Protein AF-A0A832K3J8-F1 (afdb_monomer_lite)

Sequence (280 aa):
EFLGLSKHPDIVFEGGRYIVSSHRLVVTRVIDIRPYSAVHNKESLSVLQDYVEKIKSISDAKELILRIREILNSIKLGKEGDVRQRELYEDLVAFIENDIAQKISALLVEGEISVREVLEDRLLLKILTSPSKRYILNMSVFADIPDAVLVDQYFQVIPAQGLNKPPDVLASLADLTCDSMGEVSHYISPGNLLSINKILLTSLDLRLLAVPGVKLKLRGVPLPLPLRGEVYYIAILDTGAYQDTLAMRHNLIYGAPEVIIDTIGNNISIKIIRNGESRT

Structure (mmCIF, N/CA/C/O backbone):
data_AF-A0A832K3J8-F1
#
_entry.id   AF-A0A832K3J8-F1
#
loop_
_atom_site.group_PDB
_atom_site.id
_atom_site.type_symbol
_atom_site.label_atom_id
_atom_site.label_alt_id
_atom_site.label_comp_id
_atom_site.label_asym_id
_atom_site.label_entity_id
_atom_site.label_seq_id
_atom_site.pdbx_PDB_ins_code
_atom_site.Cartn_x
_atom_site.Cartn_y
_atom_site.Cartn_z
_atom_site.occupancy
_atom_site.B_iso_or_equiv
_atom_site.auth_seq_id
_atom_site.auth_comp_id
_atom_site.auth_asym_id
_atom_site.auth_atom_id
_atom_site.pdbx_PDB_model_num
ATOM 1 N N . GLU A 1 1 ? 37.624 38.650 -25.500 1.00 60.34 1 GLU A N 1
ATOM 2 C CA . GLU A 1 1 ? 37.106 37.351 -25.987 1.00 60.34 1 GLU A CA 1
ATOM 3 C C . GLU A 1 1 ? 35.580 37.207 -25.980 1.00 60.34 1 GLU A C 1
ATOM 5 O O . GLU A 1 1 ? 35.085 36.352 -26.692 1.00 60.34 1 GLU A O 1
ATOM 10 N N . PHE A 1 2 ? 34.800 38.057 -25.298 1.00 66.75 2 PHE A N 1
ATOM 11 C CA . PHE A 1 2 ? 33.335 37.881 -25.204 1.00 66.75 2 PHE A CA 1
ATOM 12 C C . PHE A 1 2 ? 32.492 38.724 -26.188 1.00 66.75 2 PHE A C 1
ATOM 14 O O . PHE A 1 2 ? 31.272 38.743 -26.090 1.00 66.75 2 PHE A O 1
ATOM 21 N N . LEU A 1 3 ? 33.114 39.420 -27.149 1.00 65.56 3 LEU A N 1
ATOM 22 C CA . LEU A 1 3 ? 32.431 40.344 -28.079 1.00 65.56 3 LEU A CA 1
ATOM 23 C C . LEU A 1 3 ? 31.720 39.656 -29.267 1.00 65.56 3 LEU A C 1
ATOM 25 O O . LEU A 1 3 ? 31.132 40.347 -30.091 1.00 65.56 3 LEU A O 1
ATOM 29 N N . GLY A 1 4 ? 31.766 38.321 -29.360 1.00 74.00 4 GLY A N 1
ATOM 30 C CA . GLY A 1 4 ? 31.162 37.542 -30.454 1.00 74.00 4 GLY A CA 1
ATOM 31 C C . GLY A 1 4 ? 30.173 36.460 -30.012 1.00 74.00 4 GLY A C 1
ATOM 32 O O . GLY A 1 4 ? 29.758 35.656 -30.840 1.00 74.00 4 GLY A O 1
ATOM 33 N N . LEU A 1 5 ? 29.815 36.404 -28.726 1.00 76.50 5 LEU A N 1
ATOM 34 C CA . LEU A 1 5 ? 28.845 35.427 -28.231 1.00 76.50 5 LEU A CA 1
ATOM 35 C C . LEU A 1 5 ? 27.414 35.926 -28.446 1.00 76.50 5 LEU A C 1
ATOM 37 O O . LEU A 1 5 ? 27.135 37.124 -28.345 1.00 76.50 5 LEU A O 1
ATOM 41 N N . SER A 1 6 ? 26.501 34.998 -28.737 1.00 80.00 6 SER A N 1
ATOM 42 C CA . SER A 1 6 ? 25.073 35.288 -28.833 1.00 80.00 6 SER A CA 1
ATOM 43 C C . SER A 1 6 ? 24.560 35.902 -27.525 1.00 80.00 6 SER A C 1
ATOM 45 O O . SER A 1 6 ? 24.966 35.525 -26.428 1.00 80.00 6 SER A O 1
ATOM 47 N N . LYS A 1 7 ? 23.627 36.858 -27.636 1.00 85.25 7 LYS A N 1
ATOM 48 C CA . LYS A 1 7 ? 23.026 37.562 -26.484 1.00 85.25 7 LYS A CA 1
ATOM 49 C C . LYS A 1 7 ? 22.356 36.611 -25.478 1.00 85.25 7 LYS A C 1
ATOM 51 O O . LYS A 1 7 ? 22.208 36.959 -24.309 1.00 85.25 7 LYS A O 1
ATOM 56 N N . HIS A 1 8 ? 21.952 35.431 -25.940 1.00 87.25 8 HIS A N 1
ATOM 57 C CA . HIS A 1 8 ? 21.388 34.362 -25.128 1.00 87.25 8 HIS A CA 1
ATOM 58 C C . HIS A 1 8 ? 22.193 33.077 -25.349 1.00 87.25 8 HIS A C 1
ATOM 60 O O . HIS A 1 8 ? 22.522 32.788 -26.504 1.00 87.25 8 HIS A O 1
ATOM 66 N N . PRO A 1 9 ? 22.518 32.328 -24.281 1.00 90.75 9 PRO A N 1
ATOM 67 C CA . PRO A 1 9 ? 23.215 31.056 -24.406 1.00 90.75 9 PRO A CA 1
ATOM 68 C C . PRO A 1 9 ? 22.286 29.981 -24.974 1.00 90.75 9 PRO A C 1
ATOM 70 O O . PRO A 1 9 ? 21.075 30.008 -24.733 1.00 90.75 9 PRO A O 1
ATOM 73 N N . ASP A 1 10 ? 22.871 29.004 -25.660 1.00 91.81 10 ASP A N 1
ATOM 74 C CA . ASP A 1 10 ? 22.182 27.750 -25.941 1.00 91.81 10 ASP A CA 1
ATOM 75 C C . ASP A 1 10 ? 21.924 27.014 -24.624 1.00 91.81 10 ASP A C 1
ATOM 77 O O . ASP A 1 10 ? 22.814 26.865 -23.782 1.00 91.81 10 ASP A O 1
ATOM 81 N N . ILE A 1 11 ? 20.685 26.568 -24.432 1.00 92.75 11 ILE A N 1
ATOM 82 C CA . ILE A 1 11 ? 20.293 25.808 -23.247 1.00 92.75 11 ILE A CA 1
ATOM 83 C C . ILE A 1 11 ? 20.360 24.325 -23.597 1.00 92.75 11 ILE A C 1
ATOM 85 O O . ILE A 1 11 ? 19.592 23.841 -24.428 1.00 92.75 11 ILE A O 1
ATOM 89 N N . VAL A 1 12 ? 21.258 23.602 -22.930 1.00 94.88 12 VAL A N 1
ATOM 90 C CA . VAL A 1 12 ? 21.355 22.139 -22.999 1.00 94.88 12 VAL A CA 1
ATOM 91 C C . VAL A 1 12 ? 20.709 21.539 -21.751 1.00 94.88 12 VAL A C 1
ATOM 93 O O . VAL A 1 12 ? 20.918 22.027 -20.641 1.00 94.88 12 VAL A O 1
ATOM 96 N N . PHE A 1 13 ? 19.915 20.482 -21.931 1.00 94.75 13 PHE A N 1
ATOM 97 C CA . PHE A 1 13 ? 19.224 19.781 -20.850 1.00 94.75 13 PHE A CA 1
ATOM 98 C C . PHE A 1 13 ? 19.535 18.282 -20.882 1.00 94.75 13 PHE A C 1
ATOM 100 O O . PHE A 1 13 ? 19.221 17.596 -21.851 1.00 94.75 13 PHE A O 1
ATOM 107 N N . GLU A 1 14 ? 20.102 17.766 -19.790 1.00 96.31 14 GLU A N 1
ATOM 108 C CA . GLU A 1 14 ? 20.514 16.363 -19.639 1.00 96.31 14 GLU A CA 1
ATOM 109 C C . GLU A 1 14 ? 19.561 15.590 -18.710 1.00 96.31 14 GLU A C 1
ATOM 111 O O . GLU A 1 14 ? 19.950 14.946 -17.737 1.00 96.31 14 GLU A O 1
ATOM 116 N N . GLY A 1 15 ? 18.260 15.669 -18.989 1.00 94.88 15 GLY A N 1
ATOM 117 C CA . GLY A 1 15 ? 17.220 15.028 -18.182 1.00 94.88 15 GLY A CA 1
ATOM 118 C C . GLY A 1 15 ? 17.025 13.542 -18.464 1.00 94.88 15 GLY A C 1
ATOM 119 O O . GLY A 1 15 ? 15.909 13.135 -18.771 1.00 94.88 15 GLY A O 1
ATOM 120 N N . GLY A 1 16 ? 18.068 12.718 -18.337 1.00 95.56 16 GLY A N 1
ATOM 121 C CA . GLY A 1 16 ? 17.994 11.282 -18.646 1.00 95.56 16 GLY A CA 1
ATOM 122 C C . GLY A 1 16 ? 16.834 10.571 -17.935 1.00 95.56 16 GLY A C 1
ATOM 123 O O . GLY A 1 16 ? 15.977 9.987 -18.594 1.00 95.56 16 GLY A O 1
ATOM 124 N N . ARG A 1 17 ? 16.736 10.708 -16.601 1.00 95.25 17 ARG A N 1
ATOM 125 C CA . ARG A 1 17 ? 15.642 10.126 -15.792 1.00 95.25 17 ARG A CA 1
ATOM 126 C C . ARG A 1 17 ? 14.259 10.545 -16.292 1.00 95.25 17 ARG A C 1
ATOM 128 O O . ARG A 1 17 ? 13.362 9.717 -16.323 1.00 95.25 17 ARG A O 1
ATOM 135 N N . TYR A 1 18 ? 14.102 11.814 -16.669 1.00 95.25 18 TYR A N 1
ATOM 136 C CA . TYR A 1 18 ? 12.832 12.358 -17.150 1.00 95.25 18 TYR A CA 1
ATOM 137 C C . TYR A 1 18 ? 12.401 11.720 -18.477 1.00 95.25 18 TYR A C 1
ATOM 139 O O . TYR A 1 18 ? 11.220 11.463 -18.678 1.00 95.25 18 TYR A O 1
ATOM 147 N N . ILE A 1 19 ? 13.359 11.430 -19.360 1.00 95.62 19 ILE A N 1
ATOM 148 C CA . ILE A 1 19 ? 13.101 10.813 -20.666 1.00 95.62 19 ILE A CA 1
ATOM 149 C C . ILE A 1 19 ? 12.794 9.318 -20.520 1.00 95.62 19 ILE A C 1
ATOM 151 O O . ILE A 1 19 ? 11.909 8.807 -21.201 1.00 95.62 19 ILE A O 1
ATOM 155 N N . VAL A 1 20 ? 13.522 8.609 -19.649 1.00 96.31 20 VAL A N 1
ATOM 156 C CA . VAL A 1 20 ? 13.474 7.139 -19.592 1.00 96.31 20 VAL A CA 1
ATOM 157 C C . VAL A 1 20 ? 12.673 6.573 -18.419 1.00 96.31 20 VAL A C 1
ATOM 159 O O . VAL A 1 20 ? 12.580 5.362 -18.312 1.00 96.31 20 VAL A O 1
ATOM 162 N N . SER A 1 21 ? 12.075 7.346 -17.512 1.00 95.25 21 SER A N 1
ATOM 163 C CA . SER A 1 21 ? 11.368 6.728 -16.373 1.00 95.25 21 SER A CA 1
ATOM 164 C C . SER A 1 21 ? 10.169 5.877 -16.810 1.00 95.25 21 SER A C 1
ATOM 166 O O . SER A 1 21 ? 10.053 4.725 -16.398 1.00 95.25 21 SER A O 1
ATOM 168 N N . SER A 1 22 ? 9.312 6.415 -17.679 1.00 96.25 22 SER A N 1
ATOM 169 C CA . SER A 1 22 ? 7.998 5.844 -18.007 1.00 96.25 22 SER A CA 1
ATOM 170 C C . SER A 1 22 ? 8.011 4.783 -19.112 1.00 96.25 22 SER A C 1
ATOM 172 O O . SER A 1 22 ? 6.993 4.132 -19.336 1.00 96.25 22 SER A O 1
ATOM 174 N N . HIS A 1 23 ? 9.142 4.569 -19.797 1.00 95.69 23 HIS A N 1
ATOM 175 C CA . HIS A 1 23 ? 9.223 3.605 -20.907 1.00 95.69 23 HIS A CA 1
ATOM 176 C C . HIS A 1 23 ? 9.183 2.135 -20.454 1.00 95.69 23 HIS A C 1
ATOM 178 O O . HIS A 1 23 ? 9.034 1.244 -21.289 1.00 95.69 23 HIS A O 1
ATOM 184 N N . ARG A 1 24 ? 9.328 1.874 -19.147 1.00 95.31 24 ARG A N 1
ATOM 185 C CA . ARG A 1 24 ? 9.351 0.528 -18.570 1.00 95.31 24 ARG A CA 1
ATOM 186 C C . ARG A 1 24 ? 8.473 0.438 -17.328 1.00 95.31 24 ARG A C 1
ATOM 188 O O . ARG A 1 24 ? 8.517 1.288 -16.434 1.00 95.31 24 ARG A O 1
ATOM 195 N N . LEU A 1 25 ? 7.751 -0.670 -17.244 1.00 96.56 25 LEU A N 1
ATOM 196 C CA . LEU A 1 25 ? 7.040 -1.122 -16.056 1.00 96.56 25 LEU A CA 1
ATOM 197 C C . LEU A 1 25 ? 7.419 -2.576 -15.754 1.00 96.56 25 LEU A C 1
ATOM 199 O O . LEU A 1 25 ? 7.800 -3.324 -16.656 1.00 96.56 25 LEU A O 1
ATOM 203 N N . VAL A 1 26 ? 7.295 -2.977 -14.493 1.00 96.38 26 VAL A N 1
ATOM 204 C CA . VAL A 1 26 ? 7.472 -4.366 -14.051 1.00 96.38 26 VAL A CA 1
ATOM 205 C C . VAL A 1 26 ? 6.091 -4.960 -13.803 1.00 96.38 26 VAL A C 1
ATOM 207 O O . VAL A 1 26 ? 5.329 -4.430 -12.997 1.00 96.38 26 VAL A O 1
ATOM 210 N N . VAL A 1 27 ? 5.758 -6.058 -14.486 1.00 96.88 27 VAL A N 1
ATOM 211 C CA . VAL A 1 27 ? 4.523 -6.821 -14.237 1.00 96.88 27 VAL A CA 1
ATOM 212 C C . VAL A 1 27 ? 4.876 -8.108 -13.517 1.00 96.88 27 VAL A C 1
ATOM 214 O O . VAL A 1 27 ? 5.674 -8.902 -14.008 1.00 96.88 27 VAL A O 1
ATOM 217 N N . THR A 1 28 ? 4.245 -8.347 -12.376 1.00 96.69 28 THR A N 1
ATOM 218 C CA . THR A 1 28 ? 4.490 -9.541 -11.568 1.00 96.69 28 THR A CA 1
ATOM 219 C C . THR A 1 28 ? 3.191 -10.214 -11.165 1.00 96.69 28 THR A C 1
ATOM 221 O O . THR A 1 28 ? 2.155 -9.573 -10.984 1.00 96.69 28 THR A O 1
ATOM 224 N N . ARG A 1 29 ? 3.242 -11.540 -11.045 1.00 97.19 29 ARG A N 1
ATOM 225 C CA . ARG A 1 29 ? 2.118 -12.353 -10.589 1.00 97.19 29 ARG A CA 1
ATOM 226 C C . ARG A 1 29 ? 2.091 -12.385 -9.065 1.00 97.19 29 ARG A C 1
ATOM 228 O O . ARG A 1 29 ? 3.118 -12.622 -8.438 1.00 97.19 29 ARG A O 1
ATOM 235 N N . VAL A 1 30 ? 0.902 -12.271 -8.487 1.00 97.00 30 VAL A N 1
ATOM 236 C CA . VAL A 1 30 ? 0.665 -12.581 -7.076 1.00 97.00 30 VAL A CA 1
ATOM 237 C C . VAL A 1 30 ? 0.569 -14.097 -6.915 1.00 97.00 30 VAL A C 1
ATOM 239 O O . VAL A 1 30 ? -0.281 -14.749 -7.526 1.00 97.00 30 VAL A O 1
ATOM 242 N N . ILE A 1 31 ? 1.484 -14.664 -6.133 1.00 96.44 31 ILE A N 1
ATOM 243 C CA . ILE A 1 31 ? 1.578 -16.105 -5.872 1.00 96.44 31 ILE A CA 1
ATOM 244 C C . ILE A 1 31 ? 0.697 -16.491 -4.688 1.00 96.44 31 ILE A C 1
ATOM 246 O O . ILE A 1 31 ? 0.050 -17.535 -4.716 1.00 96.44 31 ILE A O 1
ATOM 250 N N . ASP A 1 32 ? 0.687 -15.655 -3.651 1.00 95.38 32 ASP A N 1
ATOM 251 C CA . ASP A 1 32 ? 0.012 -15.938 -2.389 1.00 95.38 32 ASP A CA 1
ATOM 252 C C . ASP A 1 32 ? -0.463 -14.635 -1.731 1.00 95.38 32 ASP A C 1
ATOM 254 O O . ASP A 1 32 ? 0.114 -13.567 -1.953 1.00 95.38 32 ASP A O 1
ATOM 258 N N . ILE A 1 33 ? -1.517 -14.719 -0.919 1.00 94.88 33 ILE A N 1
ATOM 259 C CA . ILE A 1 33 ? -2.047 -13.597 -0.139 1.00 94.88 33 ILE A CA 1
ATOM 260 C C . ILE A 1 33 ? -2.228 -14.054 1.299 1.00 94.88 33 ILE A C 1
ATOM 262 O O . ILE A 1 33 ? -3.016 -14.948 1.601 1.00 94.88 33 ILE A O 1
ATOM 266 N N . ARG A 1 34 ? -1.538 -13.372 2.208 1.00 92.81 34 ARG A N 1
ATOM 267 C CA . ARG A 1 34 ? -1.543 -13.667 3.640 1.00 92.81 34 ARG A CA 1
ATOM 268 C C . ARG A 1 34 ? -2.136 -12.505 4.428 1.00 92.81 34 ARG A C 1
ATOM 270 O O . ARG A 1 34 ? -2.140 -11.371 3.946 1.00 92.81 34 ARG A O 1
ATOM 277 N N . PRO A 1 35 ? -2.635 -12.734 5.649 1.00 90.00 35 PRO A N 1
ATOM 278 C CA . PRO A 1 35 ? -2.760 -11.663 6.631 1.00 90.00 35 PRO A CA 1
ATOM 279 C C . PRO A 1 35 ? -1.413 -10.938 6.795 1.00 90.00 35 PRO A C 1
ATOM 281 O O . PRO A 1 35 ? -0.366 -11.587 6.823 1.00 90.00 35 PRO A O 1
ATOM 284 N N . TYR A 1 36 ? -1.424 -9.604 6.866 1.00 86.69 36 TYR A N 1
ATOM 285 C CA . TYR A 1 36 ? -0.193 -8.825 7.058 1.00 86.69 36 TYR A CA 1
ATOM 286 C C . TYR A 1 36 ? 0.458 -9.140 8.409 1.00 86.69 36 TYR A C 1
ATOM 288 O O . TYR A 1 36 ? 1.669 -9.361 8.493 1.00 86.69 36 TYR A O 1
ATOM 296 N N . SER A 1 37 ? -0.381 -9.250 9.433 1.00 78.75 37 SER A N 1
ATOM 297 C CA . SER A 1 37 ? -0.014 -9.771 10.738 1.00 78.75 37 SER A CA 1
ATOM 298 C C . SER A 1 37 ? -0.649 -11.138 10.932 1.00 78.75 37 SER A C 1
ATOM 300 O O . SER A 1 37 ? -1.828 -11.340 10.623 1.00 78.75 37 SER A O 1
ATOM 302 N N . ALA A 1 38 ? 0.145 -12.066 11.452 1.00 61.69 38 ALA A N 1
ATOM 303 C CA . ALA A 1 38 ? -0.336 -13.290 12.061 1.00 61.69 38 ALA A CA 1
ATOM 304 C C . ALA A 1 38 ? -1.468 -12.953 13.051 1.00 61.69 38 ALA A C 1
ATOM 306 O O . ALA A 1 38 ? -1.319 -12.055 13.869 1.00 61.69 38 ALA A O 1
ATOM 307 N N . VAL A 1 39 ? -2.625 -13.603 12.910 1.00 61.81 39 VAL A N 1
ATOM 308 C CA . VAL A 1 39 ? -3.619 -13.714 13.987 1.00 61.81 39 VAL A CA 1
ATOM 309 C C . VAL A 1 39 ? -3.988 -15.184 14.025 1.00 61.81 39 VAL A C 1
ATOM 311 O O . VAL A 1 39 ? -4.772 -15.648 13.195 1.00 61.81 39 VAL A O 1
ATOM 314 N N . HIS A 1 40 ? -3.335 -15.935 14.903 1.00 57.81 40 HIS A N 1
ATOM 315 C CA . HIS A 1 40 ? -3.431 -17.391 14.952 1.00 57.81 40 HIS A CA 1
ATOM 316 C C . HIS A 1 40 ? -4.640 -17.843 15.782 1.00 57.81 40 HIS A C 1
ATOM 318 O O . HIS A 1 40 ? -5.203 -18.902 15.512 1.00 57.81 40 HIS A O 1
ATOM 324 N N . ASN A 1 41 ? -5.111 -17.018 16.726 1.00 61.53 41 ASN A N 1
ATOM 325 C CA . ASN A 1 41 ? -6.216 -17.366 17.624 1.00 61.53 41 ASN A CA 1
ATOM 326 C C . ASN A 1 41 ? -7.278 -16.255 17.738 1.00 61.53 41 ASN A C 1
ATOM 328 O O . ASN A 1 41 ? -7.272 -15.461 18.675 1.00 61.53 41 ASN A O 1
ATOM 332 N N . LYS A 1 42 ? -8.224 -16.206 16.789 1.00 63.84 42 LYS A N 1
ATOM 333 C CA . LYS A 1 42 ? -9.316 -15.210 16.790 1.00 63.84 42 LYS A CA 1
ATOM 334 C C . LYS A 1 42 ? -10.344 -15.412 17.907 1.00 63.84 42 LYS A C 1
ATOM 336 O O . LYS A 1 42 ? -10.860 -14.434 18.433 1.00 63.84 42 LYS A O 1
ATOM 341 N N . GLU A 1 43 ? -10.652 -16.656 18.267 1.00 62.19 43 GLU A N 1
ATOM 342 C CA . GLU A 1 43 ? -11.726 -16.968 19.225 1.00 62.19 43 GLU A CA 1
ATOM 343 C C . GLU A 1 43 ? -11.410 -16.468 20.637 1.00 62.19 43 GLU A C 1
ATOM 345 O O . GLU A 1 43 ? -12.297 -15.979 21.333 1.00 62.19 43 GLU A O 1
ATOM 350 N N . SER A 1 44 ? -10.134 -16.510 21.032 1.00 60.62 44 SER A N 1
ATOM 351 C CA . SER A 1 44 ? -9.687 -16.022 22.344 1.00 60.62 44 SER A CA 1
ATOM 352 C C . SER A 1 44 ? -9.651 -14.491 22.445 1.00 60.62 44 SER A C 1
ATOM 354 O O . SER A 1 44 ? -9.505 -13.952 23.539 1.00 60.62 44 SER A O 1
ATOM 356 N N . LEU A 1 45 ? -9.775 -13.786 21.315 1.00 67.12 45 LEU A N 1
ATOM 357 C CA . LEU A 1 45 ? -9.656 -12.329 21.223 1.00 67.12 45 LEU A CA 1
ATOM 358 C C . LEU A 1 45 ? -11.017 -11.618 21.159 1.00 67.12 45 LEU A C 1
ATOM 360 O O . LEU A 1 45 ? -11.063 -10.393 21.243 1.00 67.12 45 LEU A O 1
ATOM 364 N N . SER A 1 46 ? -12.127 -12.363 21.095 1.00 68.56 46 SER A N 1
ATOM 365 C CA . SER A 1 46 ? -13.493 -11.812 21.081 1.00 68.56 46 SER A CA 1
ATOM 366 C C . SER A 1 46 ? -13.808 -10.948 22.307 1.00 68.56 46 SER A C 1
ATOM 368 O O . SER A 1 46 ? -14.494 -9.943 22.187 1.00 68.56 46 SER A O 1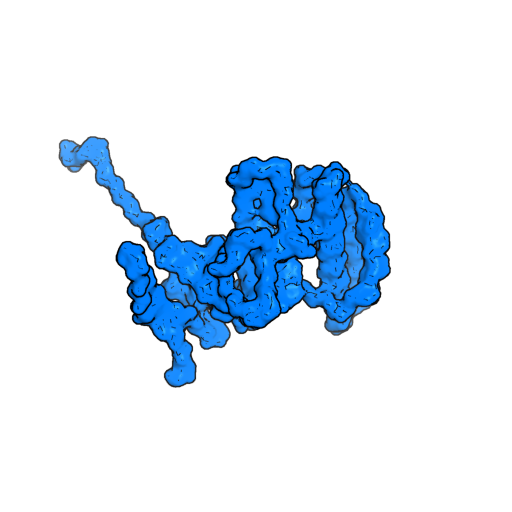
ATOM 370 N N . VAL A 1 47 ? -13.219 -11.251 23.470 1.00 72.25 47 VAL A N 1
ATOM 371 C CA . VAL A 1 47 ? -13.367 -10.454 24.706 1.00 72.25 47 VAL A CA 1
ATOM 372 C C . VAL A 1 47 ? -12.915 -8.999 24.517 1.00 72.25 47 VAL A C 1
ATOM 374 O O . VAL A 1 47 ? -13.392 -8.099 25.204 1.00 72.25 47 VAL A O 1
ATOM 377 N N . LEU A 1 48 ? -11.992 -8.742 23.585 1.00 76.69 48 LEU A N 1
ATOM 378 C CA . LEU A 1 48 ? -11.511 -7.392 23.291 1.00 76.69 48 LEU A CA 1
ATOM 379 C C . LEU A 1 48 ? -12.491 -6.594 22.424 1.00 76.69 48 LEU A C 1
ATOM 381 O O . LEU A 1 48 ? -12.434 -5.365 22.440 1.00 76.69 48 LEU A O 1
ATOM 385 N N . GLN A 1 49 ? -13.410 -7.261 21.720 1.00 81.06 49 GLN A N 1
ATOM 386 C CA . GLN A 1 49 ? -14.407 -6.605 20.871 1.00 81.06 49 GLN A CA 1
ATOM 387 C C . GLN A 1 49 ? -15.334 -5.722 21.706 1.00 81.06 49 GLN A C 1
ATOM 389 O O . GLN A 1 49 ? -15.528 -4.562 21.358 1.00 81.06 49 GLN A O 1
ATOM 394 N N . ASP A 1 50 ? -15.757 -6.186 22.885 1.00 85.75 50 ASP A N 1
ATOM 395 C CA . ASP A 1 50 ? -16.561 -5.402 23.834 1.00 85.75 50 ASP A CA 1
ATOM 396 C C . ASP A 1 50 ? -15.888 -4.083 24.255 1.00 85.75 50 ASP A C 1
ATOM 398 O O . ASP A 1 50 ? -16.557 -3.110 24.615 1.00 85.75 50 ASP A O 1
ATOM 402 N N . TYR A 1 51 ? -14.552 -4.037 24.273 1.00 88.31 51 TYR A N 1
ATOM 403 C CA . TYR A 1 51 ? -13.805 -2.814 24.575 1.00 88.31 51 TYR A CA 1
ATOM 404 C C . TYR A 1 51 ? -13.727 -1.890 23.362 1.00 88.31 51 TYR A C 1
ATOM 406 O O . TYR A 1 51 ? -13.841 -0.676 23.523 1.00 88.31 51 TYR A O 1
ATOM 414 N N . VAL A 1 52 ? -13.570 -2.451 22.162 1.00 90.25 52 VAL A N 1
ATOM 415 C CA . VAL A 1 52 ? -13.578 -1.685 20.911 1.00 90.25 52 VAL A CA 1
ATOM 416 C C . VAL A 1 52 ? -14.960 -1.082 20.651 1.00 90.25 52 VAL A C 1
ATOM 418 O O . VAL A 1 52 ? -15.056 0.082 20.276 1.00 90.25 52 VAL A O 1
ATOM 421 N N . GLU A 1 53 ? -16.045 -1.810 20.914 1.00 90.69 53 GLU A N 1
ATOM 422 C CA . GLU A 1 53 ? -17.415 -1.316 20.724 1.00 90.69 53 GLU A CA 1
ATOM 423 C C . GLU A 1 53 ? -17.735 -0.078 21.571 1.00 90.69 53 GLU A C 1
ATOM 425 O O . GLU A 1 53 ? -18.519 0.777 21.153 1.00 90.69 53 GLU A O 1
ATOM 430 N N . LYS A 1 54 ? -17.089 0.052 22.736 1.00 92.94 54 LYS A N 1
ATOM 431 C CA . LYS A 1 54 ? -17.244 1.197 23.646 1.00 92.94 54 LYS A CA 1
ATOM 432 C C . LYS A 1 54 ? -16.543 2.465 23.163 1.00 92.94 54 LYS A C 1
ATOM 434 O O . LYS A 1 54 ? -16.818 3.525 23.719 1.00 92.94 54 LYS A O 1
ATOM 439 N N . ILE A 1 55 ? -15.666 2.376 22.162 1.00 94.69 55 ILE A N 1
ATOM 440 C CA . ILE A 1 55 ? -15.002 3.541 21.572 1.00 94.69 55 ILE A CA 1
ATOM 441 C C . ILE A 1 55 ? -16.058 4.423 20.905 1.00 94.69 55 ILE A C 1
ATOM 443 O O . ILE A 1 55 ? -16.771 3.973 20.006 1.00 94.69 55 ILE A O 1
ATOM 447 N N . LYS A 1 56 ? -16.128 5.689 21.321 1.00 94.81 56 LYS A N 1
ATOM 448 C CA . LYS A 1 56 ? -16.981 6.723 20.711 1.00 94.81 56 LYS A CA 1
ATOM 449 C C . LYS A 1 56 ? -16.181 7.930 20.231 1.00 94.81 56 LYS A C 1
ATOM 451 O O . LYS A 1 56 ? -16.693 8.766 19.501 1.00 94.81 56 LYS A O 1
ATOM 456 N N . SER A 1 57 ? -14.921 8.026 20.639 1.00 94.56 57 SER A N 1
ATOM 457 C CA . SER A 1 57 ? -14.026 9.122 20.298 1.00 94.56 57 SER A CA 1
ATOM 458 C C . SER A 1 57 ? -12.613 8.629 19.987 1.00 94.56 57 SER A C 1
ATOM 460 O O . SER A 1 57 ? -12.218 7.509 20.322 1.00 94.56 57 SER A O 1
ATOM 462 N N . ILE A 1 58 ? -11.808 9.506 19.383 1.00 92.19 58 ILE A N 1
ATOM 463 C CA . ILE A 1 58 ? -10.372 9.274 19.171 1.00 92.19 58 ILE A CA 1
ATOM 464 C C . ILE A 1 58 ? -9.641 9.055 20.499 1.00 92.19 58 ILE A C 1
ATOM 466 O O . ILE A 1 58 ? -8.732 8.227 20.577 1.00 92.19 58 ILE A O 1
ATOM 470 N N . SER A 1 59 ? -10.042 9.775 21.548 1.00 93.25 59 SER A N 1
ATOM 471 C CA . SER A 1 59 ? -9.457 9.653 22.883 1.00 93.25 59 SER A CA 1
ATOM 472 C C . SER A 1 59 ? -9.646 8.248 23.455 1.00 93.25 59 SER A C 1
ATOM 474 O O . SER A 1 59 ? -8.666 7.662 23.916 1.00 93.25 59 SER A O 1
ATOM 476 N N . ASP A 1 60 ? -10.847 7.673 23.331 1.00 93.81 60 ASP A N 1
ATOM 477 C CA . ASP A 1 60 ? -11.143 6.316 23.820 1.00 93.81 60 ASP A CA 1
ATOM 478 C C . ASP A 1 60 ? -10.272 5.269 23.112 1.00 93.81 60 ASP A C 1
ATOM 480 O O . ASP A 1 60 ? -9.690 4.386 23.745 1.00 93.81 60 ASP A O 1
ATOM 484 N N . ALA A 1 61 ? -10.130 5.390 21.785 1.00 92.38 61 ALA A N 1
ATOM 485 C CA . ALA A 1 61 ? -9.295 4.483 21.001 1.00 92.38 61 ALA A CA 1
ATOM 486 C C . ALA A 1 61 ? -7.826 4.549 21.431 1.00 92.38 61 ALA A C 1
ATOM 488 O O . ALA A 1 61 ? -7.163 3.520 21.568 1.00 92.38 61 ALA A O 1
ATOM 489 N N . LYS A 1 62 ? -7.309 5.755 21.675 1.00 91.69 62 LYS A N 1
ATOM 490 C CA . LYS A 1 62 ? -5.927 5.950 22.125 1.00 91.69 62 LYS A CA 1
ATOM 491 C C . LYS A 1 62 ? -5.697 5.393 23.516 1.00 91.69 62 LYS A C 1
ATOM 493 O O . LYS A 1 62 ? -4.676 4.741 23.724 1.00 91.69 62 LYS A O 1
ATOM 498 N N . GLU A 1 63 ? -6.618 5.638 24.442 1.00 91.44 63 GLU A N 1
ATOM 499 C CA . GLU A 1 63 ? -6.543 5.084 25.792 1.00 91.44 63 GLU A CA 1
ATOM 500 C C . GLU A 1 63 ? -6.489 3.556 25.735 1.00 91.44 63 GLU A C 1
ATOM 502 O O . GLU A 1 63 ? -5.609 2.950 26.347 1.00 91.44 63 GLU A O 1
ATOM 507 N N . LEU A 1 64 ? -7.347 2.935 24.918 1.00 90.06 64 LEU A N 1
ATOM 508 C CA . LEU A 1 64 ? -7.349 1.488 24.733 1.00 90.06 64 LEU A CA 1
ATOM 509 C C . LEU A 1 64 ? -6.013 0.982 24.165 1.00 90.06 64 LEU A C 1
ATOM 511 O O . LEU A 1 64 ? -5.427 0.051 24.717 1.00 90.06 64 LEU A O 1
ATOM 515 N N . ILE A 1 65 ? -5.486 1.618 23.111 1.00 88.69 65 ILE A N 1
ATOM 516 C CA . ILE A 1 65 ? -4.197 1.235 22.509 1.00 88.69 65 ILE A CA 1
ATOM 517 C C . ILE A 1 65 ? -3.053 1.361 23.520 1.00 88.69 65 ILE A C 1
ATOM 519 O O . ILE A 1 65 ? -2.216 0.461 23.616 1.00 88.69 65 ILE A O 1
ATOM 523 N N . LEU A 1 66 ? -2.987 2.473 24.255 1.00 87.75 66 LEU A N 1
ATOM 524 C CA . LEU A 1 66 ? -1.931 2.722 25.236 1.00 87.75 66 LEU A CA 1
ATOM 525 C C . LEU A 1 66 ? -2.002 1.717 26.380 1.00 87.75 66 LEU A C 1
ATOM 527 O O . LEU A 1 66 ? -1.000 1.067 26.668 1.00 87.75 66 LEU A O 1
ATOM 531 N N . ARG A 1 67 ? -3.191 1.510 26.950 1.00 86.69 67 ARG A N 1
ATOM 532 C CA . ARG A 1 67 ? -3.413 0.556 28.037 1.00 86.69 67 ARG A CA 1
ATOM 533 C C . ARG A 1 67 ? -3.007 -0.858 27.642 1.00 86.69 67 ARG A C 1
ATOM 535 O O . ARG A 1 67 ? -2.355 -1.562 28.408 1.00 86.69 67 ARG A O 1
ATOM 542 N N . ILE A 1 68 ? -3.356 -1.277 26.431 1.00 82.31 68 ILE A N 1
ATOM 543 C CA . ILE A 1 68 ? -2.990 -2.599 25.921 1.00 82.31 68 ILE A CA 1
ATOM 544 C C . ILE A 1 68 ? -1.478 -2.681 25.732 1.00 82.31 68 ILE A C 1
ATOM 546 O O . ILE A 1 68 ? -0.865 -3.649 26.176 1.00 82.31 68 ILE A O 1
ATOM 550 N N . ARG A 1 69 ? -0.845 -1.661 25.144 1.00 83.31 69 ARG A N 1
ATOM 551 C CA . ARG A 1 69 ? 0.617 -1.623 25.004 1.00 83.31 69 ARG A CA 1
ATOM 552 C C . ARG A 1 69 ? 1.331 -1.657 26.353 1.00 83.31 69 ARG A C 1
ATOM 554 O O . ARG A 1 69 ? 2.350 -2.327 26.453 1.00 83.31 69 ARG A O 1
ATOM 561 N N . GLU A 1 70 ? 0.812 -0.992 27.380 1.00 83.44 70 GLU A N 1
ATOM 562 C CA . GLU A 1 70 ? 1.357 -1.024 28.742 1.00 83.44 70 GLU A CA 1
ATOM 563 C C . GLU A 1 70 ? 1.246 -2.411 29.376 1.00 83.44 70 GLU A C 1
ATOM 565 O O . GLU A 1 70 ? 2.255 -2.950 29.837 1.00 83.44 70 GLU A O 1
ATOM 570 N N . ILE A 1 71 ? 0.056 -3.025 29.331 1.00 78.06 71 ILE A N 1
ATOM 571 C CA . ILE A 1 71 ? -0.162 -4.400 29.809 1.00 78.06 71 ILE A CA 1
ATOM 572 C C . ILE A 1 71 ? 0.824 -5.336 29.112 1.00 78.06 71 ILE A C 1
ATOM 574 O O . ILE A 1 71 ? 1.551 -6.092 29.754 1.00 78.06 71 ILE A O 1
ATOM 578 N N . LEU A 1 72 ? 0.917 -5.229 27.793 1.00 75.12 72 LEU A N 1
ATOM 579 C CA . LEU A 1 72 ? 1.779 -6.072 26.989 1.00 75.12 72 LEU A CA 1
ATOM 580 C C . LEU A 1 72 ? 3.280 -5.819 27.218 1.00 75.12 72 LEU A C 1
ATOM 582 O O . LEU A 1 72 ? 4.073 -6.762 27.212 1.00 75.12 72 LEU A O 1
ATOM 586 N N . ASN A 1 73 ? 3.692 -4.571 27.441 1.00 77.31 73 ASN A N 1
ATOM 587 C CA . ASN A 1 73 ? 5.076 -4.237 27.776 1.00 77.31 73 ASN A CA 1
ATOM 588 C C . ASN A 1 73 ? 5.461 -4.780 29.156 1.00 77.31 73 ASN A C 1
ATOM 590 O O . ASN A 1 73 ? 6.579 -5.266 29.320 1.00 77.31 73 ASN A O 1
ATOM 594 N N . SER A 1 74 ? 4.539 -4.767 30.124 1.00 72.94 74 SER A N 1
ATOM 595 C CA . SER A 1 74 ? 4.772 -5.370 31.442 1.00 72.94 74 SER A CA 1
ATOM 596 C C . SER A 1 74 ? 4.988 -6.888 31.346 1.00 72.94 74 SER A C 1
ATOM 598 O O . SER A 1 74 ? 5.868 -7.430 32.013 1.00 72.94 74 SER A O 1
ATOM 600 N N . ILE A 1 75 ? 4.277 -7.560 30.430 1.00 67.88 75 ILE A N 1
ATOM 601 C CA . ILE A 1 75 ? 4.465 -8.987 30.125 1.00 67.88 75 ILE A CA 1
ATOM 602 C C . ILE A 1 75 ? 5.843 -9.237 29.492 1.00 67.88 75 ILE A C 1
ATOM 604 O O . ILE A 1 75 ? 6.534 -10.169 29.897 1.00 67.88 75 ILE A O 1
ATOM 608 N N . LYS A 1 76 ? 6.281 -8.381 28.553 1.00 66.38 76 LYS A N 1
ATOM 609 C CA . LYS A 1 76 ? 7.616 -8.465 27.926 1.00 66.38 76 LYS A CA 1
ATOM 610 C C . LYS A 1 76 ? 8.767 -8.292 28.920 1.00 66.38 76 LYS A C 1
ATOM 612 O O . LYS A 1 76 ? 9.776 -8.974 28.794 1.00 66.38 76 LYS A O 1
ATOM 617 N N . LEU A 1 77 ? 8.637 -7.374 29.879 1.00 63.03 77 LEU A N 1
ATOM 618 C CA . LEU A 1 77 ? 9.674 -7.089 30.882 1.00 63.03 77 LEU A CA 1
ATOM 619 C C . LEU A 1 77 ? 9.774 -8.179 31.962 1.00 63.03 77 LEU A C 1
ATOM 621 O O . LEU A 1 77 ? 10.822 -8.321 32.584 1.00 63.03 77 LEU A O 1
ATOM 625 N N . GLY A 1 78 ? 8.701 -8.943 32.186 1.00 58.59 78 GLY A N 1
ATOM 626 C CA . GLY A 1 78 ? 8.632 -9.949 33.247 1.00 58.59 78 GLY A CA 1
ATOM 627 C C . GLY A 1 78 ? 9.207 -11.327 32.902 1.00 58.59 78 GLY A C 1
ATOM 628 O O . GLY A 1 78 ? 9.344 -12.146 33.810 1.00 58.59 78 GLY A O 1
ATOM 629 N N . LYS A 1 79 ? 9.515 -11.627 31.630 1.00 56.81 79 LYS A N 1
ATOM 630 C CA . LYS A 1 79 ? 9.982 -12.960 31.206 1.00 56.81 79 LYS A CA 1
ATOM 631 C C . LYS A 1 79 ? 11.004 -12.897 30.072 1.00 56.81 79 LYS A C 1
ATOM 633 O O . LYS A 1 79 ? 10.706 -12.445 28.970 1.00 56.81 79 LYS A O 1
ATOM 638 N N . GLU A 1 80 ? 12.190 -13.446 30.319 1.00 54.41 80 GLU A N 1
ATOM 639 C CA . GLU A 1 80 ? 13.135 -13.812 29.265 1.00 54.41 80 GLU A CA 1
ATOM 640 C C . GLU A 1 80 ? 12.539 -14.946 28.397 1.00 54.41 80 GLU A C 1
ATOM 642 O O . GLU A 1 80 ? 12.242 -16.030 28.892 1.00 54.41 80 GLU A O 1
ATOM 647 N N . GLY A 1 81 ? 12.377 -14.715 27.089 1.00 58.47 81 GLY A N 1
ATOM 648 C CA . GLY A 1 81 ? 12.586 -15.766 26.079 1.00 58.47 81 GLY A CA 1
ATOM 649 C C . GLY A 1 81 ? 11.450 -16.720 25.663 1.00 58.47 81 GLY A C 1
ATOM 650 O O . GLY A 1 81 ? 11.762 -17.697 24.987 1.00 58.47 81 GLY A O 1
ATOM 651 N N . ASP A 1 82 ? 10.166 -16.490 25.967 1.00 73.12 82 ASP A N 1
ATOM 652 C CA . ASP A 1 82 ? 9.086 -17.369 25.458 1.00 73.12 82 ASP A CA 1
ATOM 653 C C . ASP A 1 82 ? 8.524 -16.891 24.103 1.00 73.12 82 ASP A C 1
ATOM 655 O O . ASP A 1 82 ? 7.762 -15.922 24.024 1.00 73.12 82 ASP A O 1
ATOM 659 N N . VAL A 1 83 ? 8.879 -17.597 23.022 1.00 75.50 83 VAL A N 1
ATOM 660 C CA . VAL A 1 83 ? 8.409 -17.329 21.647 1.00 75.50 83 VAL A CA 1
ATOM 661 C C . VAL A 1 83 ? 6.879 -17.312 21.562 1.00 75.50 83 VAL A C 1
ATOM 663 O O . VAL A 1 83 ? 6.329 -16.459 20.869 1.00 75.50 83 VAL A O 1
ATOM 666 N N . ARG A 1 84 ? 6.179 -18.165 22.324 1.00 76.69 84 ARG A N 1
ATOM 667 C CA . ARG A 1 84 ? 4.706 -18.236 22.300 1.00 76.69 84 ARG A CA 1
ATOM 668 C C . ARG A 1 84 ? 4.046 -16.990 22.878 1.00 76.69 84 ARG A C 1
ATOM 670 O O . ARG A 1 84 ? 2.994 -16.568 22.413 1.00 76.69 84 ARG A O 1
ATOM 677 N N . GLN A 1 85 ? 4.654 -16.379 23.892 1.00 74.44 85 GLN A N 1
ATOM 678 C CA . GLN A 1 85 ? 4.142 -15.129 24.461 1.00 74.44 85 GLN A CA 1
ATOM 679 C C . GLN A 1 85 ? 4.362 -13.955 23.514 1.00 74.44 85 GLN A C 1
ATOM 681 O O . GLN A 1 85 ? 3.528 -13.053 23.451 1.00 74.44 85 GLN A O 1
ATOM 686 N N . ARG A 1 86 ? 5.468 -13.967 22.762 1.00 75.56 86 ARG A N 1
ATOM 687 C CA . ARG A 1 86 ? 5.713 -12.968 21.721 1.00 75.56 86 ARG A CA 1
ATOM 688 C C . ARG A 1 86 ? 4.751 -13.125 20.544 1.00 75.56 86 ARG A C 1
ATOM 690 O O . ARG A 1 86 ? 4.245 -12.120 20.064 1.00 75.56 86 ARG A O 1
ATOM 697 N N . GLU A 1 87 ? 4.460 -14.352 20.133 1.00 78.12 87 GLU A N 1
ATOM 698 C CA . GLU A 1 87 ? 3.437 -14.648 19.126 1.00 78.12 87 GLU A CA 1
ATOM 699 C C . GLU A 1 87 ? 2.061 -14.137 19.576 1.00 78.12 87 GLU A C 1
ATOM 701 O O . GLU A 1 87 ? 1.445 -13.337 18.878 1.00 78.12 87 GLU A O 1
ATOM 706 N N . LEU A 1 88 ? 1.637 -14.472 20.801 1.00 75.94 88 LEU A N 1
ATOM 707 C CA . LEU A 1 88 ? 0.383 -13.969 21.372 1.00 75.94 88 LEU A CA 1
ATOM 708 C C . LEU A 1 88 ? 0.352 -12.432 21.462 1.00 75.94 88 LEU A C 1
ATOM 710 O O . LEU A 1 88 ? -0.690 -11.819 21.240 1.00 75.94 88 LEU A O 1
ATOM 714 N N . TYR A 1 89 ? 1.487 -11.800 21.784 1.00 77.12 89 TYR A N 1
ATOM 715 C CA . TYR A 1 89 ? 1.626 -10.341 21.781 1.00 77.12 89 TYR A CA 1
ATOM 716 C C . TYR A 1 89 ? 1.362 -9.762 20.388 1.00 77.12 89 TYR A C 1
ATOM 718 O O . TYR A 1 89 ? 0.612 -8.794 20.259 1.00 77.12 89 TYR A O 1
ATOM 726 N N . GLU A 1 90 ? 1.993 -10.324 19.358 1.00 78.62 90 GLU A N 1
ATOM 727 C CA . GLU A 1 90 ? 1.892 -9.829 17.983 1.00 78.62 90 GLU A CA 1
ATOM 728 C C . GLU A 1 90 ? 0.469 -10.031 17.440 1.00 78.62 90 GLU A C 1
ATOM 730 O O . GLU A 1 90 ? -0.106 -9.088 16.889 1.00 78.62 90 GLU A O 1
ATOM 735 N N . ASP A 1 91 ? -0.134 -11.190 17.718 1.00 80.00 91 ASP A N 1
ATOM 736 C CA . ASP A 1 91 ? -1.530 -11.512 17.411 1.00 80.00 91 ASP A CA 1
ATOM 737 C C . ASP A 1 91 ? -2.509 -10.511 18.045 1.00 80.00 91 ASP A C 1
ATOM 739 O O . ASP A 1 91 ? -3.406 -9.993 17.375 1.00 80.00 91 ASP A O 1
ATOM 743 N N . LEU A 1 92 ? -2.339 -10.219 19.339 1.00 79.62 92 LEU A N 1
ATOM 744 C CA . LEU A 1 92 ? -3.251 -9.357 20.090 1.00 79.62 92 LEU A CA 1
ATOM 745 C C . LEU A 1 92 ? -3.166 -7.906 19.607 1.00 79.62 92 LEU A C 1
ATOM 747 O O . LEU A 1 92 ? -4.196 -7.285 19.344 1.00 79.62 92 LEU A O 1
ATOM 751 N N . VAL A 1 93 ? -1.949 -7.380 19.422 1.00 81.81 93 VAL A N 1
ATOM 752 C CA . VAL A 1 93 ? -1.746 -6.029 18.870 1.00 81.81 93 VAL A CA 1
ATOM 753 C C . VAL A 1 93 ? -2.368 -5.917 17.484 1.00 81.81 93 VAL A C 1
ATOM 755 O O . VAL A 1 93 ? -3.104 -4.967 17.225 1.00 81.81 93 VAL A O 1
ATOM 758 N N . ALA A 1 94 ? -2.113 -6.892 16.610 1.00 83.25 94 ALA A N 1
ATOM 759 C CA . ALA A 1 94 ? -2.658 -6.897 15.262 1.00 83.25 94 ALA A CA 1
ATOM 760 C C . ALA A 1 94 ? -4.188 -6.918 15.252 1.00 83.25 94 ALA A C 1
ATOM 762 O O . ALA A 1 94 ? -4.811 -6.159 14.511 1.00 83.25 94 ALA A O 1
ATOM 763 N N . PHE A 1 95 ? -4.794 -7.770 16.079 1.00 84.00 95 PHE A N 1
ATOM 764 C CA . PHE A 1 95 ? -6.243 -7.863 16.205 1.00 84.00 95 PHE A CA 1
ATOM 765 C C . PHE A 1 95 ? -6.857 -6.525 16.626 1.00 84.00 95 PHE A C 1
ATOM 767 O O . PHE A 1 95 ? -7.734 -6.006 15.940 1.00 84.00 95 PHE A O 1
ATOM 774 N N . ILE A 1 96 ? -6.341 -5.919 17.695 1.00 85.31 96 ILE A N 1
ATOM 775 C CA . ILE A 1 96 ? -6.866 -4.651 18.211 1.00 85.31 96 ILE A CA 1
ATOM 776 C C . ILE A 1 96 ? -6.676 -3.518 17.211 1.00 85.31 96 ILE A C 1
ATOM 778 O O . ILE A 1 96 ? -7.596 -2.735 17.002 1.00 85.31 96 ILE A O 1
ATOM 782 N N . GLU A 1 97 ? -5.506 -3.405 16.579 1.00 88.00 97 GLU A N 1
ATOM 783 C CA . GLU A 1 97 ? -5.280 -2.354 15.584 1.00 88.00 97 GLU A CA 1
ATOM 784 C C . GLU A 1 97 ? -6.228 -2.512 14.379 1.00 88.00 97 GLU A C 1
ATOM 786 O O . GLU A 1 97 ? -6.684 -1.509 13.830 1.00 88.00 97 GLU A O 1
ATOM 791 N N . ASN A 1 98 ? -6.584 -3.742 13.989 1.00 89.25 98 ASN A N 1
ATOM 792 C CA . ASN A 1 98 ? -7.571 -3.996 12.934 1.00 89.25 98 ASN A CA 1
ATOM 793 C C . ASN A 1 98 ? -9.001 -3.625 13.352 1.00 89.25 98 ASN A C 1
ATOM 795 O O . ASN A 1 98 ? -9.718 -2.995 12.572 1.00 89.25 98 ASN A O 1
ATOM 799 N N . ASP A 1 99 ? -9.418 -3.994 14.560 1.00 90.00 99 ASP A N 1
ATOM 800 C CA . ASP A 1 99 ? -10.775 -3.729 15.046 1.00 90.00 99 ASP A CA 1
ATOM 801 C C . ASP A 1 99 ? -10.973 -2.240 15.369 1.00 90.00 99 ASP A C 1
ATOM 803 O O . ASP A 1 99 ? -11.988 -1.652 14.995 1.00 90.00 99 ASP A O 1
ATOM 807 N N . ILE A 1 100 ? -9.967 -1.581 15.953 1.00 92.62 100 ILE A N 1
ATOM 808 C CA . ILE A 1 100 ? -9.977 -0.126 16.155 1.00 92.62 100 ILE A CA 1
ATOM 809 C C . ILE A 1 100 ? -10.035 0.607 14.817 1.00 92.62 100 ILE A C 1
ATOM 811 O O . ILE A 1 100 ? -10.774 1.583 14.703 1.00 92.62 100 ILE A O 1
ATOM 815 N N . ALA A 1 101 ? -9.292 0.159 13.799 1.00 93.81 101 ALA A N 1
ATOM 816 C CA . ALA A 1 101 ? -9.359 0.782 12.479 1.00 93.81 101 ALA A CA 1
ATOM 817 C C . ALA A 1 101 ? -10.782 0.737 11.912 1.00 93.81 101 ALA A C 1
ATOM 819 O O . ALA A 1 101 ? -11.300 1.770 11.499 1.00 93.81 101 ALA A O 1
ATOM 820 N N . GLN A 1 102 ? -11.432 -0.429 11.958 1.00 93.38 102 GLN A N 1
ATOM 821 C CA . GLN A 1 102 ? -12.814 -0.585 11.502 1.00 93.38 102 GLN A CA 1
ATOM 822 C C . GLN A 1 102 ? -13.780 0.287 12.308 1.00 93.38 102 GLN A C 1
ATOM 824 O O . GLN A 1 102 ? -14.610 0.979 11.720 1.00 93.38 102 GLN A O 1
ATOM 829 N N . LYS A 1 103 ? -13.646 0.310 13.640 1.00 95.12 103 LYS A N 1
ATOM 830 C CA . LYS A 1 103 ? -14.504 1.118 14.511 1.00 95.12 103 LYS A CA 1
ATOM 831 C C . LYS A 1 103 ? -14.354 2.614 14.244 1.00 95.12 103 LYS A C 1
ATOM 833 O O . LYS A 1 103 ? -15.358 3.297 14.081 1.00 95.12 103 LYS A O 1
ATOM 838 N N . ILE A 1 104 ? -13.126 3.124 14.149 1.00 96.31 104 ILE A N 1
ATOM 839 C CA . ILE A 1 104 ? -12.878 4.538 13.833 1.00 96.31 104 ILE A CA 1
ATOM 840 C C . ILE A 1 104 ? -13.394 4.881 12.434 1.00 96.31 104 ILE A C 1
ATOM 842 O O . ILE A 1 104 ? -14.010 5.928 12.253 1.00 96.31 104 ILE A O 1
ATOM 846 N N . SER A 1 105 ? -13.203 4.000 11.453 1.00 95.62 105 SER A N 1
ATOM 847 C CA . SER A 1 105 ? -13.747 4.194 10.110 1.00 95.62 105 SER A CA 1
ATOM 848 C C . SER A 1 105 ? -15.274 4.239 10.082 1.00 95.62 105 SER A C 1
ATOM 850 O O . SER A 1 105 ? -15.830 5.070 9.368 1.00 95.62 105 SER A O 1
ATOM 852 N N . ALA A 1 106 ? -15.958 3.408 10.874 1.00 94.81 106 ALA A N 1
ATOM 853 C CA . ALA A 1 106 ? -17.411 3.474 11.020 1.00 94.81 106 ALA A CA 1
ATOM 854 C C . ALA A 1 106 ? -17.853 4.826 11.604 1.00 94.81 106 ALA A C 1
ATOM 856 O O . ALA A 1 106 ? -18.665 5.514 10.990 1.00 94.81 106 ALA A O 1
ATOM 857 N N . LEU A 1 107 ? -17.225 5.268 12.700 1.00 95.69 107 LEU A N 1
ATOM 858 C CA . LEU A 1 107 ? -17.516 6.561 13.336 1.00 95.69 107 LEU A CA 1
ATOM 859 C C . LEU A 1 107 ? -17.255 7.757 12.401 1.00 95.69 107 LEU A C 1
ATOM 861 O O . LEU A 1 107 ? -17.983 8.748 12.436 1.00 95.69 107 LEU A O 1
ATOM 865 N N . LEU A 1 108 ? -16.238 7.671 11.535 1.00 94.88 108 LEU A N 1
ATOM 866 C CA . LEU A 1 108 ? -15.973 8.673 10.495 1.00 94.88 108 LEU A CA 1
ATOM 867 C C . LEU A 1 108 ? -17.086 8.725 9.438 1.00 94.88 108 LEU A C 1
ATOM 869 O O . LEU A 1 108 ? -17.450 9.809 8.987 1.00 94.88 108 LEU A O 1
ATOM 873 N N . VAL A 1 109 ? -17.606 7.567 9.016 1.00 93.31 109 VAL A N 1
ATOM 874 C CA . VAL A 1 109 ? -18.696 7.476 8.028 1.00 93.31 109 VAL A CA 1
ATOM 875 C C . VAL A 1 109 ? -20.022 7.953 8.622 1.00 93.31 109 VAL A C 1
ATOM 877 O O . VAL A 1 109 ? -20.791 8.620 7.932 1.00 93.31 109 VAL A O 1
ATOM 880 N N . GLU A 1 110 ? -20.268 7.651 9.895 1.00 93.94 110 GLU A N 1
ATOM 881 C CA . GLU A 1 110 ? -21.440 8.097 10.659 1.00 93.94 110 GLU A CA 1
ATOM 882 C C . GLU A 1 110 ? -21.382 9.595 11.010 1.00 93.94 110 GLU A C 1
ATOM 884 O O . GLU A 1 110 ? -22.406 10.200 11.323 1.00 93.94 110 GLU A O 1
ATOM 889 N N . GLY A 1 111 ? -20.202 10.217 10.906 1.00 92.50 111 GLY A N 1
ATOM 890 C CA . GLY A 1 111 ? -19.989 11.629 11.221 1.00 92.50 111 GLY A CA 1
ATOM 891 C C . GLY A 1 111 ? -19.851 11.918 12.718 1.00 92.50 111 GLY A C 1
ATOM 892 O O . GLY A 1 111 ? -19.918 13.080 13.115 1.00 92.50 111 GLY A O 1
ATOM 893 N N . GLU A 1 112 ? -19.644 10.889 13.545 1.00 94.19 112 GLU A N 1
ATOM 894 C CA . GLU A 1 112 ? -19.411 11.030 14.988 1.00 94.19 112 GLU A CA 1
ATOM 895 C C . GLU A 1 112 ? -18.002 11.558 15.301 1.00 94.19 112 GLU A C 1
ATOM 897 O O . GLU A 1 112 ? -17.794 12.214 16.320 1.00 94.19 112 GLU A O 1
ATOM 902 N N . ILE A 1 113 ? -17.036 11.303 14.411 1.00 94.25 113 ILE A N 1
ATOM 903 C CA . ILE A 1 113 ? -15.654 11.789 14.512 1.00 94.25 113 ILE A CA 1
ATOM 904 C C . ILE A 1 113 ? -15.294 12.590 13.259 1.00 94.25 113 ILE A C 1
ATOM 906 O O . ILE A 1 113 ? -15.648 12.222 12.137 1.00 94.25 113 ILE A O 1
ATOM 910 N N . SER A 1 114 ? -14.528 13.670 13.427 1.00 93.31 114 SER A N 1
ATOM 911 C CA . SER A 1 114 ? -13.993 14.431 12.300 1.00 93.31 114 SER A CA 1
ATOM 912 C C . SER A 1 114 ? -12.755 13.770 11.693 1.00 93.31 114 SER A C 1
ATOM 914 O O . SER A 1 114 ? -11.790 13.437 12.384 1.00 93.31 114 SER A O 1
ATOM 916 N N . VAL A 1 115 ? -12.707 13.700 10.359 1.00 92.12 115 VAL A N 1
ATOM 917 C CA . VAL A 1 115 ? -11.503 13.270 9.626 1.00 92.12 115 VAL A CA 1
ATOM 918 C C . VAL A 1 115 ? -10.286 14.134 9.961 1.00 92.12 115 VAL A C 1
ATOM 920 O O . VAL A 1 115 ? -9.165 13.637 9.973 1.00 92.12 115 VAL A O 1
ATOM 923 N N . ARG A 1 116 ? -10.488 15.419 10.280 1.00 92.81 116 ARG A N 1
ATOM 924 C CA . ARG A 1 116 ? -9.393 16.326 10.636 1.00 92.81 116 ARG A CA 1
ATOM 925 C C . ARG A 1 116 ? -8.678 15.868 11.903 1.00 92.81 116 ARG A C 1
ATOM 927 O O . ARG A 1 116 ? -7.454 15.860 11.927 1.00 92.81 116 ARG A O 1
ATOM 934 N N . GLU A 1 117 ? -9.432 15.449 12.913 1.00 92.81 117 GLU A N 1
ATOM 935 C CA . GLU A 1 117 ? -8.853 14.970 14.167 1.00 92.81 117 GLU A CA 1
ATOM 936 C C . GLU A 1 117 ? -8.043 13.683 13.941 1.00 92.81 117 GLU A C 1
ATOM 938 O O . GLU A 1 117 ? -6.960 13.517 14.496 1.00 92.81 117 GLU A O 1
ATOM 943 N N . VAL A 1 118 ? -8.515 12.805 13.048 1.00 93.88 118 VAL A N 1
ATOM 944 C CA . VAL A 1 118 ? -7.779 11.598 12.641 1.00 93.88 118 VAL A CA 1
ATOM 945 C C . VAL A 1 118 ? -6.482 11.937 11.904 1.00 93.88 118 VAL A C 1
ATOM 947 O O . VAL A 1 118 ? -5.464 11.291 12.136 1.00 93.88 118 VAL A O 1
ATOM 950 N N . LEU A 1 119 ? -6.495 12.937 11.018 1.00 93.81 119 LEU A N 1
ATOM 951 C CA . LEU A 1 119 ? -5.299 13.374 10.288 1.00 93.81 119 LEU A CA 1
ATOM 952 C C . LEU A 1 119 ? -4.251 14.019 11.207 1.00 93.81 119 LEU A C 1
ATOM 954 O O . LEU A 1 119 ? -3.053 13.894 10.949 1.00 93.81 119 LEU A O 1
ATOM 958 N N . GLU A 1 120 ? -4.692 14.705 12.261 1.00 94.75 120 GLU A N 1
ATOM 959 C CA . GLU A 1 120 ? -3.820 15.307 13.273 1.00 94.75 120 GLU A CA 1
ATOM 960 C C . GLU A 1 120 ? -3.244 14.244 14.236 1.00 94.75 120 GLU A C 1
ATOM 962 O O . GLU A 1 120 ? -2.137 14.414 14.761 1.00 94.75 120 GLU A O 1
ATOM 967 N N . ASP A 1 121 ? -3.922 13.101 14.406 1.00 94.94 121 ASP A N 1
ATOM 968 C CA . ASP A 1 121 ? -3.440 11.986 15.220 1.00 94.94 121 ASP A CA 1
ATOM 969 C C . ASP A 1 121 ? -2.572 10.985 14.434 1.00 94.94 121 ASP A C 1
ATOM 971 O O . ASP A 1 121 ? -3.039 10.113 13.698 1.00 94.94 121 ASP A O 1
ATOM 975 N N . ARG A 1 122 ? -1.255 11.047 14.662 1.00 93.44 122 ARG A N 1
ATOM 976 C CA . ARG A 1 122 ? -0.279 10.168 13.992 1.00 93.44 122 ARG A CA 1
ATOM 977 C C . ARG A 1 122 ? -0.506 8.675 14.236 1.00 93.44 122 ARG A C 1
ATOM 979 O O . ARG A 1 122 ? -0.166 7.871 13.368 1.00 93.44 122 ARG A O 1
ATOM 986 N N . LEU A 1 123 ? -0.990 8.285 15.416 1.00 92.62 123 LEU A N 1
ATOM 987 C CA . LEU A 1 123 ? -1.160 6.878 15.772 1.00 92.62 123 LEU A CA 1
ATOM 988 C C . LEU A 1 123 ? -2.370 6.293 15.045 1.00 92.62 123 LEU A C 1
ATOM 990 O O . LEU A 1 123 ? -2.244 5.241 14.419 1.00 92.62 123 LEU A O 1
ATOM 994 N N . LEU A 1 124 ? -3.506 6.990 15.078 1.00 93.88 124 LEU A N 1
ATOM 995 C CA . LEU A 1 124 ? -4.697 6.561 14.352 1.00 93.88 124 LEU A CA 1
ATOM 996 C C . LEU A 1 124 ? -4.488 6.618 12.846 1.00 93.88 124 LEU A C 1
ATOM 998 O O . LEU A 1 124 ? -4.831 5.655 12.166 1.00 93.88 124 LEU A O 1
ATOM 1002 N N . LEU A 1 125 ? -3.849 7.669 12.322 1.00 95.38 125 LEU A N 1
ATOM 1003 C CA . LEU A 1 125 ? -3.518 7.733 10.900 1.00 95.38 125 LEU A CA 1
ATOM 1004 C C . LEU A 1 125 ? -2.624 6.562 10.482 1.00 95.38 125 LEU A C 1
ATOM 1006 O O . LEU A 1 125 ? -2.856 5.955 9.436 1.00 95.38 125 LEU A O 1
ATOM 1010 N N . LYS A 1 126 ? -1.631 6.195 11.307 1.00 94.69 126 LYS A N 1
ATOM 1011 C CA . LYS A 1 126 ? -0.806 5.003 11.068 1.00 94.69 126 LYS A CA 1
ATOM 1012 C C . LYS A 1 126 ? -1.682 3.753 11.003 1.00 94.69 126 LYS A C 1
ATOM 1014 O O . LYS A 1 126 ? -1.558 3.001 10.044 1.00 94.69 126 LYS A O 1
ATOM 1019 N N . ILE A 1 127 ? -2.549 3.532 11.988 1.00 94.19 127 ILE A N 1
ATOM 1020 C CA . ILE A 1 127 ? -3.419 2.350 12.062 1.00 94.19 127 ILE A CA 1
ATOM 1021 C C . ILE A 1 127 ? -4.358 2.297 10.850 1.00 94.19 127 ILE A C 1
ATOM 1023 O O . ILE A 1 127 ? -4.352 1.318 10.112 1.00 94.19 127 ILE A O 1
ATOM 1027 N N . LEU A 1 128 ? -5.091 3.369 10.559 1.00 96.06 128 LEU A N 1
ATOM 1028 C CA . LEU A 1 128 ? -6.064 3.436 9.463 1.00 96.06 128 LEU A CA 1
ATOM 1029 C C . LEU A 1 128 ? -5.453 3.288 8.070 1.00 96.06 128 LEU A C 1
ATOM 1031 O O . LEU A 1 128 ? -6.167 2.931 7.139 1.00 96.06 128 LEU A O 1
ATOM 1035 N N . THR A 1 129 ? -4.156 3.552 7.920 1.00 96.56 129 THR A N 1
ATOM 1036 C CA . THR A 1 129 ? -3.439 3.416 6.643 1.00 96.56 129 THR A CA 1
ATOM 1037 C C . THR A 1 129 ? -2.514 2.204 6.588 1.00 96.56 129 THR A C 1
ATOM 1039 O O . THR A 1 129 ? -1.821 2.022 5.587 1.00 96.56 129 THR A O 1
ATOM 1042 N N . SER A 1 130 ? -2.474 1.387 7.646 1.00 95.19 130 SER A N 1
ATOM 1043 C CA . SER A 1 130 ? -1.661 0.171 7.689 1.00 95.19 130 SER A CA 1
ATOM 1044 C C . SER A 1 130 ? -2.309 -0.965 6.893 1.00 95.19 130 SER A C 1
ATOM 1046 O O . SER A 1 130 ? -3.538 -1.061 6.846 1.00 95.19 130 SER A O 1
ATOM 1048 N N . PRO A 1 131 ? -1.498 -1.826 6.263 1.00 95.44 131 PRO A N 1
ATOM 1049 C CA . PRO A 1 131 ? -2.001 -2.919 5.456 1.00 95.44 131 PRO A CA 1
ATOM 1050 C C . PRO A 1 131 ? -2.618 -4.001 6.343 1.00 95.44 131 PRO A C 1
ATOM 1052 O O . PRO A 1 131 ? -2.135 -4.284 7.438 1.00 95.44 131 PRO A O 1
ATOM 1055 N N . SER A 1 132 ? -3.681 -4.636 5.852 1.00 93.44 132 SER A N 1
ATOM 1056 C CA . SER A 1 132 ? -4.275 -5.824 6.478 1.00 93.44 132 SER A CA 1
ATOM 1057 C C . SER A 1 132 ? -3.832 -7.122 5.800 1.00 93.44 132 SER A C 1
ATOM 1059 O O . SER A 1 132 ? -3.919 -8.201 6.397 1.00 93.44 132 SER A O 1
ATOM 1061 N N . LYS A 1 133 ? -3.333 -7.033 4.561 1.00 95.06 133 LYS A N 1
ATOM 1062 C CA . LYS A 1 133 ? -2.850 -8.163 3.762 1.00 95.06 133 LYS A CA 1
ATOM 1063 C C . LYS A 1 133 ? -1.392 -7.990 3.356 1.00 95.06 133 LYS A C 1
ATOM 1065 O O . LYS A 1 133 ? -0.896 -6.877 3.235 1.00 95.06 133 LYS A O 1
ATOM 1070 N N . ARG A 1 134 ? -0.727 -9.110 3.101 1.00 96.06 134 ARG A N 1
ATOM 1071 C CA . ARG A 1 134 ? 0.567 -9.184 2.426 1.00 96.06 134 ARG A CA 1
ATOM 1072 C C . ARG A 1 134 ? 0.394 -9.999 1.153 1.00 96.06 134 ARG A C 1
ATOM 1074 O O . ARG A 1 134 ? -0.057 -11.142 1.220 1.00 96.06 134 ARG A O 1
ATOM 1081 N N . TYR A 1 135 ? 0.716 -9.407 0.013 1.00 97.06 135 TYR A N 1
ATOM 1082 C CA . TYR A 1 135 ? 0.696 -10.055 -1.294 1.00 97.06 135 TYR A CA 1
ATOM 1083 C C . TYR A 1 135 ? 2.122 -10.493 -1.610 1.00 97.06 135 TYR A C 1
ATOM 1085 O O . TYR A 1 135 ? 3.035 -9.671 -1.576 1.00 97.06 135 TYR A O 1
ATOM 1093 N N . 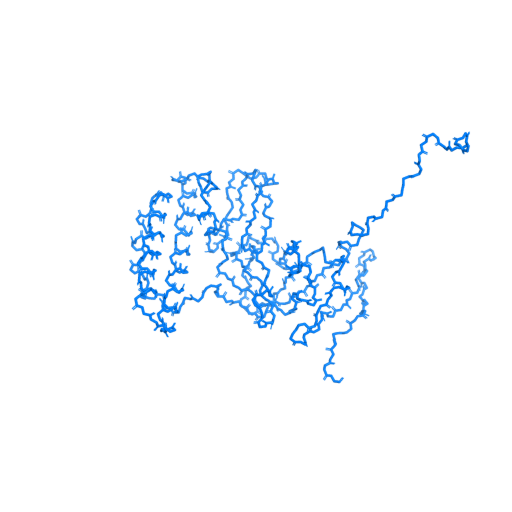ILE A 1 136 ? 2.307 -11.780 -1.889 1.00 97.25 136 ILE A N 1
ATOM 1094 C CA . ILE A 1 136 ? 3.604 -12.358 -2.242 1.00 97.25 136 ILE A CA 1
ATOM 1095 C C . ILE A 1 136 ? 3.747 -12.328 -3.760 1.00 97.25 136 ILE A C 1
ATOM 1097 O O . ILE A 1 136 ? 2.942 -12.933 -4.474 1.00 97.25 136 ILE A O 1
ATOM 1101 N N . LEU A 1 137 ? 4.748 -11.608 -4.252 1.00 97.12 137 LEU A N 1
ATOM 1102 C CA . LEU A 1 137 ? 4.959 -11.325 -5.666 1.00 97.12 137 LEU A CA 1
ATOM 1103 C C . LEU A 1 137 ? 6.029 -12.235 -6.259 1.00 97.12 137 LEU A C 1
ATOM 1105 O O . LEU A 1 137 ? 7.075 -12.441 -5.656 1.00 97.12 137 LEU A O 1
ATOM 1109 N N . ASN A 1 138 ? 5.797 -12.729 -7.475 1.00 96.00 138 ASN A N 1
ATOM 1110 C CA . ASN A 1 138 ? 6.781 -13.482 -8.249 1.00 96.00 138 ASN A CA 1
ATOM 1111 C C . ASN A 1 138 ? 7.825 -12.551 -8.887 1.00 96.00 138 ASN A C 1
ATOM 1113 O O . ASN A 1 138 ? 7.831 -12.360 -10.104 1.00 96.00 138 ASN A O 1
ATOM 1117 N N . MET A 1 139 ? 8.635 -11.892 -8.069 1.00 94.81 139 MET A N 1
ATOM 1118 C CA . MET A 1 139 ? 9.693 -10.976 -8.503 1.00 94.81 139 MET A CA 1
ATOM 1119 C C . MET A 1 139 ? 10.775 -10.875 -7.424 1.00 94.81 139 MET A C 1
ATOM 1121 O O . MET A 1 139 ? 10.652 -11.510 -6.372 1.00 94.81 139 MET A O 1
ATOM 1125 N N . SER A 1 140 ? 11.804 -10.059 -7.660 1.00 96.00 140 SER A N 1
ATOM 1126 C CA . SER A 1 140 ? 12.691 -9.589 -6.597 1.00 96.00 140 SER A CA 1
ATOM 1127 C C . SER A 1 140 ? 12.815 -8.073 -6.636 1.00 96.00 140 SER A C 1
ATOM 1129 O O . SER A 1 140 ? 13.258 -7.506 -7.628 1.00 96.00 140 SER A O 1
ATOM 1131 N N . VAL A 1 141 ? 12.492 -7.403 -5.530 1.00 96.81 141 VAL A N 1
ATOM 1132 C CA . VAL A 1 141 ? 12.640 -5.945 -5.399 1.00 96.81 141 VAL A CA 1
ATOM 1133 C C . VAL A 1 141 ? 14.098 -5.539 -5.637 1.00 96.81 141 VAL A C 1
ATOM 1135 O O . VAL A 1 141 ? 14.363 -4.572 -6.340 1.00 96.81 141 VAL A O 1
ATOM 1138 N N . PHE A 1 142 ? 15.049 -6.327 -5.136 1.00 96.56 142 PHE A N 1
ATOM 1139 C CA . PHE A 1 142 ? 16.486 -6.093 -5.299 1.00 96.56 142 PHE A CA 1
ATOM 1140 C C . PHE A 1 142 ? 16.967 -6.185 -6.752 1.00 96.56 142 PHE A C 1
ATOM 1142 O O . PHE A 1 142 ? 17.929 -5.512 -7.120 1.00 96.56 142 PHE A O 1
ATOM 1149 N N . ALA A 1 143 ? 16.336 -7.034 -7.565 1.00 94.94 143 ALA A N 1
ATOM 1150 C CA . ALA A 1 143 ? 16.729 -7.244 -8.956 1.00 94.94 143 ALA A CA 1
ATOM 1151 C C . ALA A 1 143 ? 15.967 -6.327 -9.920 1.00 94.94 143 ALA A C 1
ATOM 1153 O O . ALA A 1 143 ? 16.550 -5.839 -10.883 1.00 94.94 143 ALA A O 1
ATOM 1154 N N . ASP A 1 144 ? 14.678 -6.103 -9.666 1.00 95.38 144 ASP A N 1
ATOM 1155 C CA . ASP A 1 144 ? 13.766 -5.456 -10.610 1.00 95.38 144 ASP A CA 1
ATOM 1156 C C . ASP A 1 144 ? 13.559 -3.960 -10.322 1.00 95.38 144 ASP A C 1
ATOM 1158 O O . ASP A 1 144 ? 13.361 -3.179 -11.251 1.00 95.38 144 ASP A O 1
ATOM 1162 N N . ILE A 1 145 ? 13.601 -3.549 -9.049 1.00 96.81 145 ILE A N 1
ATOM 1163 C CA . ILE A 1 145 ? 13.387 -2.159 -8.599 1.00 96.81 145 ILE A CA 1
ATOM 1164 C C . ILE A 1 145 ? 14.318 -1.784 -7.423 1.00 96.81 145 ILE A C 1
ATOM 1166 O O . ILE A 1 145 ? 13.848 -1.375 -6.355 1.00 96.81 145 ILE A O 1
ATOM 1170 N N . PRO A 1 146 ? 15.650 -1.918 -7.581 1.00 96.56 146 PRO A N 1
ATOM 1171 C CA . PRO A 1 146 ? 16.625 -1.754 -6.499 1.00 96.56 146 PRO A CA 1
ATOM 1172 C C . PRO A 1 146 ? 16.572 -0.392 -5.796 1.00 96.56 146 PRO A C 1
ATOM 1174 O O . PRO A 1 146 ? 16.878 -0.318 -4.603 1.00 96.56 146 PRO A O 1
ATOM 1177 N N . ASP A 1 147 ? 16.153 0.681 -6.479 1.00 96.75 147 ASP A N 1
ATOM 1178 C CA . ASP A 1 147 ? 16.035 2.007 -5.854 1.00 96.75 147 ASP A CA 1
ATOM 1179 C C . ASP A 1 147 ? 15.016 2.019 -4.697 1.00 96.75 147 ASP A C 1
ATOM 1181 O O . ASP A 1 147 ? 15.144 2.837 -3.781 1.00 96.75 147 ASP A O 1
ATOM 1185 N N . ALA A 1 148 ? 14.036 1.104 -4.692 1.00 96.00 148 ALA A N 1
ATOM 1186 C CA . ALA A 1 148 ? 13.089 0.964 -3.586 1.00 96.00 148 ALA A CA 1
ATOM 1187 C C . ALA A 1 148 ? 13.805 0.607 -2.272 1.00 96.00 148 ALA A C 1
ATOM 1189 O O . ALA A 1 148 ? 13.412 1.078 -1.210 1.00 96.00 148 ALA A O 1
ATOM 1190 N N . VAL A 1 149 ? 14.887 -0.177 -2.346 1.00 95.31 149 VAL A N 1
ATOM 1191 C CA . VAL A 1 149 ? 15.697 -0.575 -1.183 1.00 95.31 149 VAL A CA 1
ATOM 1192 C C . VAL A 1 149 ? 16.830 0.419 -0.932 1.00 95.31 149 VAL A C 1
ATOM 1194 O O . VAL A 1 149 ? 17.101 0.769 0.214 1.00 95.31 149 VAL A O 1
ATOM 1197 N N . LEU A 1 150 ? 17.502 0.885 -1.989 1.00 95.62 150 LEU A N 1
ATOM 1198 C CA . LEU A 1 150 ? 18.696 1.728 -1.867 1.00 95.62 150 LEU A CA 1
ATOM 1199 C C . LEU A 1 150 ? 18.398 3.136 -1.353 1.00 95.62 150 LEU A C 1
ATOM 1201 O O . LEU A 1 150 ? 19.192 3.692 -0.594 1.00 95.62 150 LEU A O 1
ATOM 1205 N N . VAL A 1 151 ? 17.296 3.735 -1.808 1.00 95.38 151 VAL A N 1
ATOM 1206 C CA . VAL A 1 151 ? 16.996 5.156 -1.570 1.00 95.38 151 VAL A CA 1
ATOM 1207 C C . VAL A 1 151 ? 15.535 5.414 -1.186 1.00 95.38 151 VAL A C 1
ATOM 1209 O O . VAL A 1 151 ? 15.095 6.560 -1.239 1.00 95.38 151 VAL A O 1
ATOM 1212 N N . ASP A 1 152 ? 14.783 4.375 -0.793 1.00 94.31 152 ASP A N 1
ATOM 1213 C CA . ASP A 1 152 ? 13.338 4.451 -0.487 1.00 94.31 152 ASP A CA 1
ATOM 1214 C C . ASP A 1 152 ? 12.544 5.126 -1.628 1.00 94.31 152 ASP A C 1
ATOM 1216 O O . ASP A 1 152 ? 11.633 5.932 -1.406 1.00 94.31 152 ASP A O 1
ATOM 1220 N N . GLN A 1 153 ? 12.928 4.844 -2.883 1.00 95.56 153 GLN A N 1
ATOM 1221 C CA . GLN A 1 153 ? 12.260 5.408 -4.054 1.00 95.56 153 GLN A CA 1
ATOM 1222 C C . GLN A 1 153 ? 10.810 4.932 -4.106 1.00 95.56 153 GLN A C 1
ATOM 1224 O O . GLN A 1 153 ? 10.509 3.739 -4.085 1.00 95.56 153 GLN A O 1
ATOM 1229 N N . TYR A 1 154 ? 9.899 5.890 -4.254 1.00 95.94 154 TYR A N 1
ATOM 1230 C CA . TYR A 1 154 ? 8.501 5.583 -4.503 1.00 95.94 154 TYR A CA 1
ATOM 1231 C C . TYR A 1 154 ? 8.299 5.127 -5.950 1.00 95.94 154 TYR A C 1
ATOM 1233 O O . TYR A 1 154 ? 8.667 5.840 -6.887 1.00 95.94 154 TYR A O 1
ATOM 1241 N N . PHE A 1 155 ? 7.629 3.989 -6.110 1.00 96.25 155 PHE A N 1
ATOM 1242 C CA . PHE A 1 155 ? 7.090 3.530 -7.383 1.00 96.25 155 PHE A CA 1
ATOM 1243 C C . PHE A 1 155 ? 5.570 3.484 -7.315 1.00 96.25 155 PHE A C 1
ATOM 1245 O O . PHE A 1 155 ? 4.988 3.042 -6.321 1.00 96.25 155 PHE A O 1
ATOM 1252 N N . GLN A 1 156 ? 4.918 3.935 -8.383 1.00 94.81 156 GLN A N 1
ATOM 1253 C CA . GLN A 1 156 ? 3.473 3.833 -8.484 1.00 94.81 156 GLN A CA 1
ATOM 1254 C C . GLN A 1 156 ? 3.095 2.379 -8.764 1.00 94.81 156 GLN A C 1
ATOM 1256 O O . GLN A 1 156 ? 3.569 1.781 -9.727 1.00 94.81 156 GLN A O 1
ATOM 1261 N N . VAL A 1 157 ? 2.212 1.825 -7.936 1.00 96.69 157 VAL A N 1
ATOM 1262 C CA . VAL A 1 157 ? 1.731 0.450 -8.085 1.00 96.69 157 VAL A CA 1
ATOM 1263 C C . VAL A 1 157 ? 0.247 0.449 -8.413 1.00 96.69 157 VAL A C 1
ATOM 1265 O O . VAL A 1 157 ? -0.524 1.194 -7.805 1.00 96.69 157 VAL A O 1
ATOM 1268 N N . ILE A 1 158 ? -0.150 -0.384 -9.375 1.00 95.44 158 ILE A N 1
ATOM 1269 C CA . ILE A 1 158 ? -1.545 -0.585 -9.773 1.00 95.44 158 ILE A CA 1
ATOM 1270 C C . ILE A 1 158 ? -1.835 -2.077 -9.993 1.00 95.44 158 ILE A C 1
ATOM 1272 O O . ILE A 1 158 ? -0.937 -2.834 -10.373 1.00 95.44 158 ILE A O 1
ATOM 1276 N N . PRO A 1 159 ? -3.082 -2.536 -9.797 1.00 95.81 159 PRO A N 1
ATOM 1277 C CA . PRO A 1 159 ? -3.466 -3.858 -10.262 1.00 95.81 159 PRO A CA 1
ATOM 1278 C C . PRO A 1 159 ? -3.522 -3.866 -11.796 1.00 95.81 159 PRO A C 1
ATOM 1280 O O . PRO A 1 159 ? -4.004 -2.917 -12.414 1.00 95.81 159 PRO A O 1
ATOM 1283 N N . ALA A 1 160 ? -3.040 -4.937 -12.428 1.00 94.62 160 ALA A N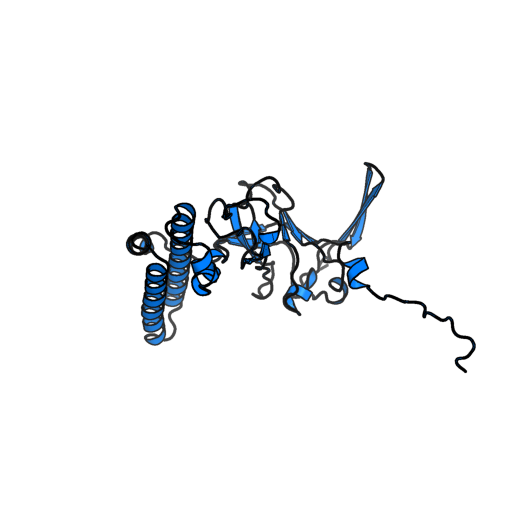 1
ATOM 1284 C CA . ALA A 1 160 ? -3.077 -5.055 -13.890 1.00 94.62 160 ALA A CA 1
ATOM 1285 C C . ALA A 1 160 ? -4.479 -5.417 -14.424 1.00 94.62 160 ALA A C 1
ATOM 1287 O O . ALA A 1 160 ? -4.752 -5.281 -15.614 1.00 94.62 160 ALA A O 1
ATOM 1288 N N . GLN A 1 161 ? -5.379 -5.854 -13.539 1.00 91.31 161 GLN A N 1
ATOM 1289 C CA . GLN A 1 161 ? -6.771 -6.181 -13.839 1.00 91.31 161 GLN A CA 1
ATOM 1290 C C . GLN A 1 161 ? -7.710 -5.607 -12.770 1.00 91.31 161 GLN A C 1
ATOM 1292 O O . GLN A 1 161 ? -7.299 -5.330 -11.647 1.00 91.31 161 GLN A O 1
ATOM 1297 N N . GLY A 1 162 ? -8.988 -5.421 -13.116 1.00 86.50 162 GLY A N 1
ATOM 1298 C CA . GLY A 1 162 ? -10.005 -4.959 -12.164 1.00 86.50 162 GLY A CA 1
ATOM 1299 C C . GLY A 1 162 ? -9.893 -3.486 -11.754 1.00 86.50 162 GLY A C 1
ATOM 1300 O O . GLY A 1 162 ? -10.426 -3.119 -10.714 1.00 86.50 162 GLY A O 1
ATOM 1301 N N . LEU A 1 163 ? -9.254 -2.635 -12.566 1.00 90.94 163 LEU A N 1
ATOM 1302 C CA . LEU A 1 163 ? -9.095 -1.190 -12.310 1.00 90.94 163 LEU A CA 1
ATOM 1303 C C . LEU A 1 163 ? -10.422 -0.421 -12.164 1.00 90.94 163 LEU A C 1
ATOM 1305 O O . LEU A 1 163 ? -10.448 0.687 -11.641 1.00 90.94 163 LEU A O 1
ATOM 1309 N N . ASN A 1 164 ? -11.526 -1.001 -12.630 1.00 90.94 164 ASN A N 1
ATOM 1310 C CA . ASN A 1 164 ? -12.876 -0.463 -12.492 1.00 90.94 164 ASN A CA 1
ATOM 1311 C C . ASN A 1 164 ? -13.563 -0.846 -11.168 1.00 90.94 164 ASN A C 1
ATOM 1313 O O . ASN A 1 164 ? -14.699 -0.431 -10.937 1.00 90.94 164 ASN A O 1
ATOM 1317 N N . LYS A 1 165 ? -12.923 -1.663 -10.327 1.00 91.25 165 LYS A N 1
ATOM 1318 C CA . LYS A 1 165 ? -13.443 -2.077 -9.022 1.00 91.25 165 LYS A CA 1
ATOM 1319 C C . LYS A 1 165 ? -12.822 -1.225 -7.910 1.00 91.25 165 LYS A C 1
ATOM 1321 O O . LYS A 1 165 ? -11.656 -0.842 -8.022 1.00 91.25 165 LYS A O 1
ATOM 1326 N N . PRO A 1 166 ? -13.567 -0.933 -6.831 1.00 92.00 166 PRO A N 1
ATOM 1327 C CA . PRO A 1 166 ? -12.974 -0.315 -5.655 1.00 92.00 166 PRO A CA 1
ATOM 1328 C C . PRO A 1 166 ? -11.919 -1.252 -5.033 1.00 92.00 166 PRO A C 1
ATOM 1330 O O . PRO A 1 166 ? -12.079 -2.472 -5.098 1.00 92.00 166 PRO A O 1
ATOM 1333 N N . PRO A 1 167 ? -10.847 -0.711 -4.431 1.00 95.44 167 PRO A N 1
ATOM 1334 C CA . PRO A 1 167 ? -9.894 -1.510 -3.670 1.00 95.44 167 PRO A CA 1
ATOM 1335 C C . PRO A 1 167 ? -10.542 -2.146 -2.438 1.00 95.44 167 PRO A C 1
ATOM 1337 O O . PRO A 1 167 ? -11.202 -1.460 -1.658 1.00 95.44 167 PRO A O 1
ATOM 1340 N N . ASP A 1 168 ? -10.290 -3.433 -2.227 1.00 96.38 168 ASP A N 1
ATOM 1341 C CA . ASP A 1 168 ? -10.859 -4.194 -1.114 1.00 96.38 168 ASP A CA 1
ATOM 1342 C C . ASP A 1 168 ? -10.073 -4.029 0.178 1.00 96.38 168 ASP A C 1
ATOM 1344 O O . ASP A 1 168 ? -10.664 -3.994 1.259 1.00 96.38 168 ASP A O 1
ATOM 1348 N N . VAL A 1 169 ? -8.748 -3.935 0.062 1.00 96.38 169 VAL A N 1
ATOM 1349 C CA . VAL A 1 169 ? -7.823 -3.911 1.193 1.00 96.38 169 VAL A CA 1
ATOM 1350 C C . VAL A 1 169 ? -6.641 -2.985 0.941 1.00 96.38 169 VAL A C 1
ATOM 1352 O O . VAL A 1 169 ? -6.311 -2.674 -0.206 1.00 96.38 169 VAL A O 1
ATOM 1355 N N . LEU A 1 170 ? -5.954 -2.594 2.016 1.00 97.31 170 LEU A N 1
ATOM 1356 C CA . LEU A 1 170 ? -4.565 -2.143 1.918 1.00 97.31 170 LEU A CA 1
ATOM 1357 C C . LEU A 1 170 ? -3.625 -3.341 2.082 1.00 97.31 170 LEU A C 1
ATOM 1359 O O . LEU A 1 170 ? -3.746 -4.114 3.038 1.00 97.31 170 LEU A O 1
ATOM 1363 N N . ALA A 1 171 ? -2.669 -3.478 1.168 1.00 96.88 171 ALA A N 1
ATOM 1364 C CA . ALA A 1 171 ? -1.729 -4.588 1.141 1.00 96.88 171 ALA A CA 1
ATOM 1365 C C . ALA A 1 171 ? -0.270 -4.121 1.151 1.00 96.88 171 ALA A C 1
ATOM 1367 O O . ALA A 1 171 ? 0.080 -3.146 0.489 1.00 96.88 171 ALA A O 1
ATOM 1368 N N . SER A 1 172 ? 0.595 -4.840 1.865 1.00 97.12 172 SER A N 1
ATOM 1369 C CA . SER A 1 172 ? 2.029 -4.798 1.583 1.00 97.12 172 SER A CA 1
ATOM 1370 C C . SER A 1 172 ? 2.369 -5.779 0.466 1.00 97.12 172 SER A C 1
ATOM 1372 O O . SER A 1 172 ? 1.686 -6.792 0.286 1.00 97.12 172 SER A O 1
ATOM 1374 N N . LEU A 1 173 ? 3.404 -5.470 -0.303 1.00 97.81 173 LEU A N 1
ATOM 1375 C CA . LEU A 1 173 ? 3.832 -6.239 -1.462 1.00 97.81 173 LEU A CA 1
ATOM 1376 C C . LEU A 1 173 ? 5.220 -6.800 -1.187 1.00 97.81 173 LEU A C 1
ATOM 1378 O O . LEU A 1 173 ? 6.208 -6.089 -1.333 1.00 97.81 173 LEU A O 1
ATOM 1382 N N . ALA A 1 174 ? 5.283 -8.050 -0.747 1.00 96.94 174 ALA A N 1
ATOM 1383 C CA . ALA A 1 174 ? 6.541 -8.717 -0.445 1.00 96.94 174 ALA A CA 1
ATOM 1384 C C . ALA A 1 174 ? 6.994 -9.561 -1.637 1.00 96.94 174 ALA A C 1
ATOM 1386 O O . ALA A 1 174 ? 6.174 -10.196 -2.302 1.00 96.94 174 ALA A O 1
ATOM 1387 N N . ASP A 1 175 ? 8.290 -9.572 -1.906 1.00 96.12 175 ASP A N 1
ATOM 1388 C CA . ASP A 1 175 ? 8.892 -10.393 -2.948 1.00 96.12 175 ASP A CA 1
ATOM 1389 C C . ASP A 1 175 ? 9.185 -11.827 -2.462 1.00 96.12 175 ASP A C 1
ATOM 1391 O O . ASP A 1 175 ? 8.722 -12.254 -1.401 1.00 96.12 175 ASP A O 1
ATOM 1395 N N . LEU A 1 176 ? 9.900 -12.612 -3.273 1.00 93.44 176 LEU A N 1
ATOM 1396 C CA . LEU A 1 176 ? 10.269 -13.994 -2.937 1.00 93.44 176 LEU A CA 1
ATOM 1397 C C . LEU A 1 176 ? 11.521 -14.123 -2.063 1.00 93.44 176 LEU A C 1
ATOM 1399 O O . LEU A 1 176 ? 11.942 -15.242 -1.752 1.00 93.44 176 LEU A O 1
ATOM 1403 N N . THR A 1 177 ? 12.168 -13.017 -1.711 1.00 92.88 177 THR A N 1
ATOM 1404 C CA . THR A 1 177 ? 13.393 -13.067 -0.920 1.00 92.88 177 THR A CA 1
ATOM 1405 C C . THR A 1 177 ? 13.090 -13.360 0.548 1.00 92.88 177 THR A C 1
ATOM 1407 O O . THR A 1 177 ? 11.970 -13.232 1.036 1.00 92.88 177 THR A O 1
ATOM 1410 N N . CYS A 1 178 ? 14.119 -13.797 1.271 1.00 90.00 178 CYS A N 1
ATOM 1411 C CA . CYS A 1 178 ? 14.033 -14.025 2.714 1.00 90.00 178 CYS A CA 1
ATOM 1412 C C . CYS A 1 178 ? 14.308 -12.743 3.517 1.00 90.00 178 CYS A C 1
ATOM 1414 O O . CYS A 1 178 ? 14.400 -12.809 4.742 1.00 90.00 178 CYS A O 1
ATOM 1416 N N . ASP A 1 179 ? 14.498 -11.608 2.840 1.00 92.38 179 ASP A N 1
ATOM 1417 C CA . ASP A 1 179 ? 14.856 -10.339 3.456 1.00 92.38 179 ASP A CA 1
ATOM 1418 C C . ASP A 1 179 ? 13.616 -9.450 3.579 1.00 92.38 179 ASP A C 1
ATOM 1420 O O . ASP A 1 179 ? 12.877 -9.229 2.622 1.00 92.38 179 ASP A O 1
ATOM 1424 N N . SER A 1 180 ? 13.389 -8.908 4.774 1.00 90.69 180 SER A N 1
ATOM 1425 C CA . SER A 1 180 ? 12.265 -8.008 5.045 1.00 90.69 180 SER A CA 1
ATOM 1426 C C . SER A 1 180 ? 12.314 -6.689 4.265 1.00 90.69 180 SER A C 1
ATOM 1428 O O . SER A 1 180 ? 11.293 -6.013 4.175 1.00 90.69 180 SER A O 1
ATOM 1430 N N . MET A 1 181 ? 13.474 -6.307 3.718 1.00 92.00 181 MET A N 1
ATOM 1431 C CA . MET A 1 181 ? 13.609 -5.146 2.831 1.00 92.00 181 MET A CA 1
ATOM 1432 C C . MET A 1 181 ? 13.009 -5.399 1.442 1.00 92.00 181 MET A C 1
ATOM 1434 O O . MET A 1 181 ? 12.741 -4.443 0.721 1.00 92.00 181 MET A O 1
ATOM 1438 N N . GLY A 1 182 ? 12.737 -6.657 1.079 1.00 94.69 182 GLY A N 1
ATOM 1439 C CA . GLY A 1 182 ? 12.022 -7.041 -0.139 1.00 94.69 182 GLY A CA 1
ATOM 1440 C C . GLY A 1 182 ? 10.519 -6.742 -0.092 1.00 94.69 182 GLY A C 1
ATOM 1441 O O . GLY A 1 182 ? 9.729 -7.515 -0.625 1.00 94.69 182 GLY A O 1
ATOM 1442 N N . GLU A 1 183 ? 10.092 -5.661 0.570 1.00 95.06 183 GLU A N 1
ATOM 1443 C CA . GLU A 1 183 ? 8.683 -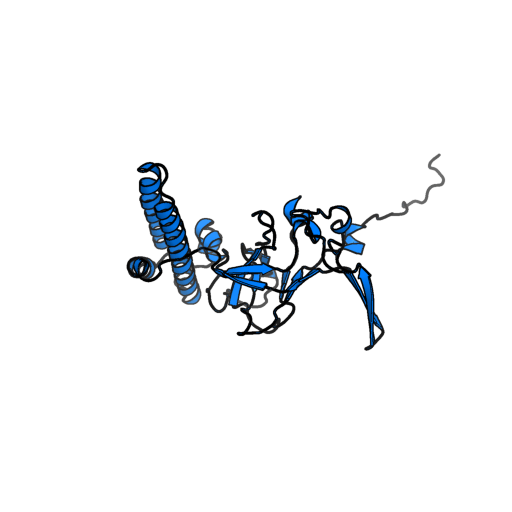5.284 0.723 1.00 95.06 183 GLU A CA 1
ATOM 1444 C C . GLU A 1 183 ? 8.426 -3.842 0.259 1.00 95.06 183 GLU A C 1
ATOM 1446 O O . GLU A 1 183 ? 9.043 -2.891 0.733 1.00 95.06 183 GLU A O 1
ATOM 1451 N N . VAL A 1 184 ? 7.440 -3.665 -0.623 1.00 95.25 184 VAL A N 1
ATOM 1452 C CA . VAL A 1 184 ? 6.903 -2.361 -1.029 1.00 95.25 184 VAL A CA 1
ATOM 1453 C C . VAL A 1 184 ? 5.557 -2.152 -0.344 1.00 95.25 184 VAL A C 1
ATOM 1455 O O . VAL A 1 184 ? 4.623 -2.932 -0.522 1.00 95.25 184 VAL A O 1
ATOM 1458 N N . SER A 1 185 ? 5.433 -1.093 0.452 1.00 89.00 185 SER A N 1
ATOM 1459 C CA . SER A 1 185 ? 4.237 -0.873 1.278 1.00 89.00 185 SER A CA 1
ATOM 1460 C C . SER A 1 185 ? 3.646 0.533 1.184 1.00 89.00 185 SER A C 1
ATOM 1462 O O . SER A 1 185 ? 2.572 0.764 1.712 1.00 89.00 185 SER A O 1
ATOM 1464 N N . HIS A 1 186 ? 4.249 1.486 0.474 1.00 94.12 186 HIS A N 1
ATOM 1465 C CA . HIS A 1 186 ? 3.709 2.848 0.414 1.00 94.12 186 HIS A CA 1
ATOM 1466 C C . HIS A 1 186 ? 2.859 3.110 -0.830 1.00 94.12 186 HIS A C 1
ATOM 1468 O O . HIS A 1 186 ? 3.193 2.673 -1.926 1.00 94.12 186 HIS A O 1
ATOM 1474 N N . TYR A 1 187 ? 1.796 3.901 -0.667 1.00 96.31 187 TYR A N 1
ATOM 1475 C CA . TYR A 1 187 ? 0.979 4.396 -1.776 1.00 96.31 187 TYR A CA 1
ATOM 1476 C C . TYR A 1 187 ? 0.632 5.868 -1.579 1.00 96.31 187 TYR A C 1
ATOM 1478 O O . TYR A 1 187 ? 0.179 6.275 -0.508 1.00 96.31 187 TYR A O 1
ATOM 1486 N N . ILE A 1 188 ? 0.836 6.686 -2.609 1.00 95.31 188 ILE A N 1
ATOM 1487 C CA . ILE A 1 188 ? 0.456 8.097 -2.576 1.00 95.31 188 ILE A CA 1
ATOM 1488 C C . ILE A 1 188 ? -0.983 8.220 -3.075 1.00 95.31 188 ILE A C 1
ATOM 1490 O O . ILE A 1 188 ? -1.257 8.142 -4.270 1.00 95.31 188 ILE A O 1
ATOM 1494 N N . SER A 1 189 ? -1.908 8.443 -2.146 1.00 92.69 189 SER A N 1
ATOM 1495 C CA . SER A 1 189 ? -3.315 8.654 -2.458 1.00 92.69 189 SER A CA 1
ATOM 1496 C C . SER A 1 189 ? -3.559 10.065 -3.009 1.00 92.69 189 SER A C 1
ATOM 1498 O O . SER A 1 189 ? -3.229 11.050 -2.330 1.00 92.69 189 SER A O 1
ATOM 1500 N N . PRO A 1 190 ? -4.156 10.197 -4.209 1.00 83.50 190 PRO A N 1
ATOM 1501 C CA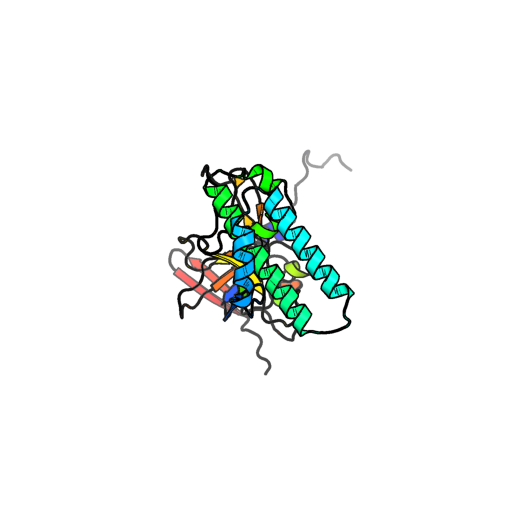 . PRO A 1 190 ? -4.384 11.478 -4.868 1.00 83.50 190 PRO A CA 1
ATOM 1502 C C . PRO A 1 190 ? -5.667 12.165 -4.369 1.00 83.50 190 PRO A C 1
ATOM 1504 O O . PRO A 1 190 ? -6.485 12.623 -5.164 1.00 83.50 190 PRO A O 1
ATOM 1507 N N . GLY A 1 191 ? -5.872 12.252 -3.050 1.00 83.75 191 GLY A N 1
ATOM 1508 C CA . GLY A 1 191 ? -7.079 12.858 -2.466 1.00 83.75 191 GLY A CA 1
ATOM 1509 C C . GLY A 1 191 ? -7.297 14.324 -2.865 1.00 83.75 191 GLY A C 1
ATOM 1510 O O . GLY A 1 191 ? -8.431 14.789 -2.954 1.00 83.75 191 GLY A O 1
ATOM 1511 N N . ASN A 1 192 ? -6.223 15.039 -3.208 1.00 77.75 192 ASN A N 1
ATOM 1512 C CA . ASN A 1 192 ? -6.261 16.398 -3.751 1.00 77.75 192 ASN A CA 1
ATOM 1513 C C . ASN A 1 192 ? -6.818 16.497 -5.184 1.00 77.75 192 ASN A C 1
ATOM 1515 O O . ASN A 1 192 ? -7.170 17.592 -5.609 1.00 77.75 192 ASN A O 1
ATOM 1519 N N . LEU A 1 193 ? -6.878 15.387 -5.926 1.00 79.81 193 LEU A N 1
ATOM 1520 C CA . LEU A 1 193 ? -7.434 15.327 -7.283 1.00 79.81 193 LEU A CA 1
ATOM 1521 C C . LEU A 1 193 ? -8.884 14.826 -7.301 1.00 79.81 193 LEU A C 1
ATOM 1523 O O . LEU A 1 193 ? -9.529 14.836 -8.348 1.00 79.81 193 LEU A O 1
ATOM 1527 N N . LEU A 1 194 ? -9.405 14.369 -6.160 1.00 78.06 194 LEU A N 1
ATOM 1528 C CA . LEU A 1 194 ? -10.764 13.856 -6.072 1.00 78.06 194 LEU A CA 1
ATOM 1529 C C . LEU A 1 194 ? -11.766 15.011 -6.085 1.00 78.06 194 LEU A C 1
ATOM 1531 O O . LEU A 1 194 ? -11.781 15.845 -5.186 1.00 78.06 194 LEU A O 1
ATOM 1535 N N . SER A 1 195 ? -12.677 15.004 -7.058 1.00 76.38 195 SER A N 1
ATOM 1536 C CA . SER A 1 195 ? -13.842 15.907 -7.103 1.00 76.38 195 SER A CA 1
ATOM 1537 C C . SER A 1 195 ? -14.976 15.484 -6.154 1.00 76.38 195 SER A C 1
ATOM 1539 O O . SER A 1 195 ? -16.091 15.991 -6.240 1.00 76.38 195 SER A O 1
ATOM 1541 N N . ILE A 1 196 ? -14.724 14.498 -5.292 1.00 72.94 196 ILE A N 1
ATOM 1542 C CA . ILE A 1 196 ? -15.713 13.854 -4.430 1.00 72.94 196 ILE A CA 1
ATOM 1543 C C . ILE A 1 196 ? -15.639 14.489 -3.035 1.00 72.94 196 ILE A C 1
ATOM 1545 O O . ILE A 1 196 ? -14.563 14.552 -2.459 1.00 72.94 196 ILE A O 1
ATOM 1549 N N . ASN A 1 197 ? -16.779 14.880 -2.453 1.00 78.31 197 ASN A N 1
ATOM 1550 C CA . ASN A 1 197 ? -16.860 15.505 -1.118 1.00 78.31 197 ASN A CA 1
ATOM 1551 C C . ASN A 1 197 ? -16.969 14.504 0.051 1.00 78.31 197 ASN A C 1
ATOM 1553 O O . ASN A 1 197 ? -17.485 14.842 1.113 1.00 78.31 197 ASN A O 1
ATOM 1557 N N . LYS A 1 198 ? -16.515 13.262 -0.126 1.00 86.00 198 LYS A N 1
ATOM 1558 C CA . LYS A 1 198 ? -16.529 12.237 0.928 1.00 86.00 198 LYS A CA 1
ATOM 1559 C C . LYS A 1 198 ? -15.186 11.538 1.029 1.00 86.00 198 LYS A C 1
ATOM 1561 O O . LYS A 1 198 ? -14.485 11.384 0.028 1.00 86.00 198 LYS A O 1
ATOM 1566 N N . ILE A 1 199 ? -14.861 11.093 2.238 1.00 91.12 199 ILE A N 1
ATOM 1567 C CA . ILE A 1 199 ? -13.740 10.184 2.456 1.00 91.12 199 ILE A CA 1
ATOM 1568 C C . ILE A 1 199 ? -13.969 8.891 1.672 1.00 91.12 199 ILE A C 1
ATOM 1570 O O . ILE A 1 199 ? -15.108 8.460 1.470 1.00 91.12 199 ILE A O 1
ATOM 1574 N N . LEU A 1 200 ? -12.879 8.282 1.221 1.00 94.00 200 LEU A N 1
ATOM 1575 C CA . LEU A 1 200 ? -12.904 6.964 0.608 1.00 94.00 200 LEU A CA 1
ATOM 1576 C C . LEU A 1 200 ? -12.240 5.975 1.550 1.00 94.00 200 LEU A C 1
ATOM 1578 O O . LEU A 1 200 ? -11.170 6.254 2.096 1.00 94.00 200 LEU A O 1
ATOM 1582 N N . LEU A 1 201 ? -12.880 4.822 1.691 1.00 95.75 201 LEU A N 1
ATOM 1583 C CA . LEU A 1 201 ? -12.370 3.672 2.414 1.00 95.75 201 LEU A CA 1
ATOM 1584 C C . LEU A 1 201 ? -12.257 2.490 1.450 1.00 95.75 201 LEU A C 1
ATOM 1586 O O . LEU A 1 201 ? -12.943 2.453 0.424 1.00 95.75 201 LEU A O 1
ATOM 1590 N N . THR A 1 202 ? -11.402 1.534 1.775 1.00 96.44 202 THR A N 1
ATOM 1591 C CA . THR A 1 202 ? -11.402 0.216 1.131 1.00 96.44 202 THR A CA 1
ATOM 1592 C C . THR A 1 202 ? -12.686 -0.553 1.466 1.00 96.44 202 THR A C 1
ATOM 1594 O O . THR A 1 202 ? -13.288 -0.344 2.522 1.00 96.44 202 THR A O 1
ATOM 1597 N N . SER A 1 203 ? -13.139 -1.432 0.567 1.00 95.38 203 SER A N 1
ATOM 1598 C CA . SER A 1 203 ? -14.459 -2.073 0.687 1.00 95.38 203 SER A CA 1
ATOM 1599 C C . SER A 1 203 ? -14.563 -3.149 1.766 1.00 95.38 203 SER A C 1
ATOM 1601 O O . SER A 1 203 ? -15.666 -3.363 2.264 1.00 95.38 203 SER A O 1
ATOM 1603 N N . LEU A 1 204 ? -13.473 -3.841 2.121 1.00 93.69 204 LEU A N 1
ATOM 1604 C CA . LEU A 1 204 ? -13.532 -4.977 3.051 1.00 93.69 204 LEU A CA 1
ATOM 1605 C C . LEU A 1 204 ? -12.909 -4.686 4.413 1.00 93.69 204 LEU A C 1
ATOM 1607 O O . LEU A 1 204 ? -13.504 -5.029 5.428 1.00 93.69 204 LEU A O 1
ATOM 1611 N N . ASP A 1 205 ? -11.716 -4.091 4.454 1.00 93.12 205 ASP A N 1
ATOM 1612 C CA . ASP A 1 205 ? -11.009 -3.821 5.717 1.00 93.12 205 ASP A CA 1
ATOM 1613 C C . ASP A 1 205 ? -11.183 -2.382 6.233 1.00 93.12 205 ASP A C 1
ATOM 1615 O O . ASP A 1 205 ? -10.586 -2.023 7.249 1.00 93.12 205 ASP A O 1
ATOM 1619 N N . LEU A 1 206 ? -12.011 -1.577 5.551 1.00 95.12 206 LEU A N 1
ATOM 1620 C CA . LEU A 1 206 ? -12.406 -0.213 5.924 1.00 95.12 206 LEU A CA 1
ATOM 1621 C C . LEU A 1 206 ? -11.223 0.712 6.252 1.00 95.12 206 LEU A C 1
ATOM 1623 O O . LEU A 1 206 ? -11.320 1.594 7.101 1.00 95.12 206 LEU A O 1
ATOM 1627 N N . ARG A 1 207 ? -10.086 0.536 5.586 1.00 96.00 207 ARG A N 1
ATOM 1628 C CA . ARG A 1 207 ? -8.908 1.397 5.723 1.00 96.00 207 ARG A CA 1
ATOM 1629 C C . ARG A 1 207 ? -9.107 2.713 5.000 1.00 96.00 207 ARG A C 1
ATOM 1631 O O . ARG A 1 207 ? -9.772 2.777 3.969 1.00 96.00 207 ARG A O 1
ATOM 1638 N N . LEU A 1 208 ? -8.467 3.761 5.513 1.00 95.88 208 LEU A N 1
ATOM 1639 C CA . LEU A 1 208 ? -8.520 5.085 4.908 1.00 95.88 208 LEU A CA 1
ATOM 1640 C C . LEU A 1 208 ? -7.791 5.075 3.561 1.00 95.88 208 LEU A C 1
ATOM 1642 O O . LEU A 1 208 ? -6.572 4.920 3.509 1.00 95.88 208 LEU A O 1
ATOM 1646 N N . LEU A 1 209 ? -8.543 5.265 2.477 1.00 94.88 209 LEU A N 1
ATOM 1647 C CA . LEU A 1 209 ? -8.022 5.286 1.113 1.00 94.88 209 LEU A CA 1
ATOM 1648 C C . LEU A 1 209 ? -7.704 6.711 0.665 1.00 94.88 209 LEU A C 1
ATOM 1650 O O . LEU A 1 209 ? -6.635 6.957 0.113 1.00 94.88 209 LEU A O 1
ATOM 1654 N N . ALA A 1 210 ? -8.620 7.657 0.877 1.00 94.19 210 ALA A N 1
ATOM 1655 C CA . ALA A 1 210 ? -8.434 9.045 0.464 1.00 94.19 210 ALA A CA 1
ATOM 1656 C C . ALA A 1 210 ? -9.290 10.015 1.282 1.00 94.19 210 ALA A C 1
ATOM 1658 O O . ALA A 1 210 ? -10.397 9.680 1.707 1.00 94.19 210 ALA A O 1
ATOM 1659 N N . VAL A 1 211 ? -8.795 11.244 1.432 1.00 92.94 211 VAL A N 1
ATOM 1660 C CA . VAL A 1 211 ? -9.535 12.366 2.018 1.00 92.94 211 VAL A CA 1
ATOM 1661 C C . VAL A 1 211 ? -9.563 13.510 0.999 1.00 92.94 211 VAL A C 1
ATOM 1663 O O . VAL A 1 211 ? -8.502 13.857 0.471 1.00 92.94 211 VAL A O 1
ATOM 1666 N N . PRO A 1 212 ? -10.738 14.093 0.699 1.00 90.62 212 PRO A N 1
ATOM 1667 C CA . PRO A 1 212 ? -10.850 15.172 -0.279 1.00 90.62 212 PRO A CA 1
ATOM 1668 C C . PRO A 1 212 ? -9.936 16.352 0.057 1.00 90.62 212 PRO A C 1
ATOM 1670 O O . PRO A 1 212 ? -9.900 16.817 1.195 1.00 90.62 212 PRO A O 1
ATOM 1673 N N . GLY A 1 213 ? -9.181 16.828 -0.933 1.00 89.56 213 GLY A N 1
ATOM 1674 C CA . GLY A 1 213 ? -8.269 17.963 -0.769 1.00 89.56 213 GLY A CA 1
ATOM 1675 C C . GLY A 1 213 ? -6.953 17.636 -0.054 1.00 89.56 213 GLY A C 1
ATOM 1676 O O . GLY A 1 213 ? -6.103 18.515 0.068 1.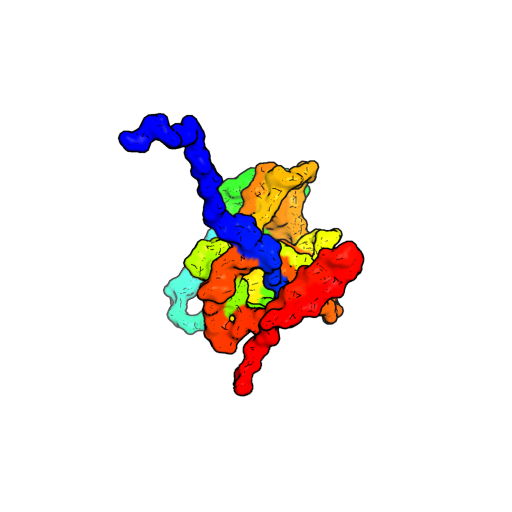00 89.56 213 GLY A O 1
ATOM 1677 N N . VAL A 1 214 ? -6.740 16.389 0.381 1.00 91.12 214 VAL A N 1
ATOM 1678 C CA . VAL A 1 214 ? -5.547 15.990 1.140 1.00 91.12 214 VAL A CA 1
ATOM 1679 C C . VAL A 1 214 ? -4.765 14.919 0.386 1.00 91.12 214 VAL A C 1
ATOM 1681 O O . VAL A 1 214 ? -5.286 13.863 0.036 1.00 91.12 214 VAL A O 1
ATOM 1684 N N . LYS A 1 215 ? -3.472 15.171 0.163 1.00 92.38 215 LYS A N 1
ATOM 1685 C CA . LYS A 1 215 ? -2.535 14.153 -0.324 1.00 92.38 215 LYS A CA 1
ATOM 1686 C C . LYS A 1 215 ? -2.101 13.278 0.853 1.00 92.38 215 LYS A C 1
ATOM 1688 O O . LYS A 1 215 ? -1.504 13.789 1.798 1.00 92.38 215 LYS A O 1
ATOM 1693 N N . LEU A 1 216 ? -2.373 11.975 0.791 1.00 93.31 216 LEU A N 1
ATOM 1694 C CA . LEU A 1 216 ? -2.038 11.030 1.864 1.00 93.31 216 LEU A CA 1
ATOM 1695 C C . LEU A 1 216 ? -0.982 10.025 1.409 1.00 93.31 216 LEU A C 1
ATOM 1697 O O . LEU A 1 216 ? -1.080 9.473 0.317 1.00 93.31 216 LEU A O 1
ATOM 1701 N N . LYS A 1 217 ? 0.012 9.758 2.263 1.00 95.12 217 LYS A N 1
ATOM 1702 C CA . LYS A 1 217 ? 0.938 8.627 2.105 1.00 95.12 217 LYS A CA 1
ATOM 1703 C C . LYS A 1 217 ? 0.384 7.455 2.912 1.00 95.12 217 LYS A C 1
ATOM 1705 O O . LYS A 1 217 ? 0.514 7.432 4.134 1.00 95.12 217 LYS A O 1
ATOM 1710 N N . LEU A 1 218 ? -0.265 6.520 2.229 1.00 96.81 218 LEU A N 1
ATOM 1711 C CA . LEU A 1 218 ? -0.756 5.281 2.822 1.00 96.81 218 LEU A CA 1
ATOM 1712 C C . LEU A 1 218 ? 0.425 4.348 3.114 1.00 96.81 218 LEU A C 1
ATOM 1714 O O . LEU A 1 218 ? 1.438 4.393 2.411 1.00 96.81 218 LEU A O 1
ATOM 1718 N N . ARG A 1 219 ? 0.289 3.498 4.137 1.00 96.06 219 ARG A N 1
ATOM 1719 C CA . ARG A 1 219 ? 1.285 2.478 4.510 1.00 96.06 219 ARG A CA 1
ATOM 1720 C C . ARG A 1 219 ? 0.969 1.096 3.931 1.00 96.06 219 ARG A C 1
ATOM 1722 O O . ARG A 1 219 ? 1.641 0.134 4.288 1.00 96.06 219 ARG A O 1
ATOM 1729 N N . GLY A 1 220 ? -0.043 1.006 3.068 1.00 96.31 220 GLY A N 1
ATOM 1730 C CA . GLY A 1 220 ? -0.303 -0.141 2.207 1.00 96.31 220 GLY A CA 1
ATOM 1731 C C . GLY A 1 220 ? -0.771 0.317 0.826 1.00 96.31 220 GLY A C 1
ATOM 1732 O O . GLY A 1 220 ? -1.302 1.419 0.667 1.00 96.31 220 GLY A O 1
ATOM 1733 N N . VAL A 1 221 ? -0.587 -0.546 -0.167 1.00 97.19 221 VAL A N 1
ATOM 1734 C CA . VAL A 1 221 ? -1.081 -0.368 -1.531 1.00 97.19 221 VAL A CA 1
ATOM 1735 C C . VAL A 1 221 ? -2.548 -0.799 -1.591 1.00 97.19 221 VAL A C 1
ATOM 1737 O O . VAL A 1 221 ? -2.861 -1.927 -1.203 1.00 97.19 221 VAL A O 1
ATOM 1740 N N . PRO A 1 222 ? -3.466 0.064 -2.054 1.00 96.56 222 PRO A N 1
ATOM 1741 C CA . PRO A 1 222 ? -4.871 -0.281 -2.172 1.00 96.56 222 PRO A CA 1
ATOM 1742 C C . PRO A 1 222 ? -5.095 -1.226 -3.349 1.00 96.56 222 PRO A C 1
ATOM 1744 O O . PRO A 1 222 ? -4.857 -0.859 -4.499 1.00 96.56 222 PRO A O 1
ATOM 1747 N N . LEU A 1 223 ? -5.567 -2.441 -3.069 1.00 96.19 223 LEU A N 1
ATOM 1748 C CA . LEU A 1 223 ? -5.778 -3.475 -4.081 1.00 96.19 223 LEU A CA 1
ATOM 1749 C C . LEU A 1 223 ? -7.110 -4.209 -3.876 1.00 96.19 223 LEU A C 1
ATOM 1751 O O . LEU A 1 223 ? -7.514 -4.440 -2.734 1.00 96.19 223 LEU A O 1
ATOM 1755 N N . PRO A 1 224 ? -7.793 -4.614 -4.961 1.00 95.31 224 PRO A N 1
ATOM 1756 C CA . PRO A 1 224 ? -8.850 -5.608 -4.861 1.00 95.31 224 PRO A CA 1
ATOM 1757 C C . PRO A 1 224 ? -8.272 -6.985 -4.496 1.00 95.31 224 PRO A C 1
ATOM 1759 O O . PRO A 1 224 ? -7.108 -7.300 -4.783 1.00 95.31 224 PRO A O 1
ATOM 1762 N N . LEU A 1 225 ? -9.090 -7.816 -3.851 1.00 94.00 225 LEU A N 1
ATOM 1763 C CA . LEU A 1 225 ? -8.779 -9.226 -3.651 1.00 94.00 225 LEU A CA 1
ATOM 1764 C C . LEU A 1 225 ? -9.079 -9.992 -4.949 1.00 94.00 225 LEU A C 1
ATOM 1766 O O . LEU A 1 225 ? -10.139 -9.793 -5.549 1.00 94.00 225 LEU A O 1
ATOM 1770 N N . PRO A 1 226 ? -8.182 -10.891 -5.387 1.00 93.19 226 PRO A N 1
ATOM 1771 C CA . PRO A 1 226 ? -8.466 -11.753 -6.522 1.00 93.19 226 PRO A CA 1
ATOM 1772 C C . PRO A 1 226 ? -9.613 -12.711 -6.203 1.00 93.19 226 PRO A C 1
ATOM 1774 O O . PRO A 1 226 ? -9.764 -13.192 -5.074 1.00 93.19 226 PRO A O 1
ATOM 1777 N N . LEU A 1 227 ? -10.400 -13.038 -7.224 1.00 90.69 227 LEU A N 1
ATOM 1778 C CA . LEU A 1 227 ? -11.395 -14.095 -7.131 1.00 90.69 227 LEU A CA 1
ATOM 1779 C C . LEU A 1 227 ? -10.705 -15.450 -6.931 1.00 90.69 227 LEU A C 1
ATOM 1781 O O . LEU A 1 227 ? -9.552 -15.667 -7.310 1.00 90.69 227 LEU A O 1
ATOM 1785 N N . ARG A 1 228 ? -11.419 -16.406 -6.333 1.00 87.75 228 ARG A N 1
ATOM 1786 C CA . ARG A 1 228 ? -10.868 -17.740 -6.071 1.00 87.75 228 ARG A CA 1
ATOM 1787 C C . ARG A 1 228 ? -10.419 -18.400 -7.382 1.00 87.75 228 ARG A C 1
ATOM 1789 O O . ARG A 1 228 ? -11.244 -18.673 -8.247 1.00 87.75 228 ARG A O 1
ATOM 1796 N N . GLY A 1 229 ? -9.123 -18.698 -7.487 1.00 87.56 229 GLY A N 1
ATOM 1797 C CA . GLY A 1 229 ? -8.514 -19.317 -8.670 1.00 87.56 229 GLY A CA 1
ATOM 1798 C C . GLY A 1 229 ? -8.146 -18.342 -9.795 1.00 87.56 229 GLY A C 1
ATOM 1799 O O . GLY A 1 229 ? -7.625 -18.782 -10.816 1.00 87.56 229 GLY A O 1
ATOM 1800 N N . GLU A 1 230 ? -8.382 -17.039 -9.624 1.00 92.69 230 GLU A N 1
ATOM 1801 C CA . GLU A 1 230 ? -7.967 -16.011 -10.578 1.00 92.69 230 GLU A CA 1
ATOM 1802 C C . GLU A 1 230 ? -6.441 -15.857 -10.581 1.00 92.69 230 GLU A C 1
ATOM 1804 O O . GLU A 1 230 ? -5.799 -15.774 -9.531 1.00 92.69 230 GLU A O 1
ATOM 1809 N N . VAL A 1 231 ? -5.849 -15.793 -11.775 1.00 94.94 231 VAL A N 1
ATOM 1810 C CA . VAL A 1 231 ? -4.455 -15.371 -11.923 1.00 94.94 231 VAL A CA 1
ATOM 1811 C C . VAL A 1 231 ? -4.422 -13.852 -11.855 1.00 94.94 231 VAL A C 1
ATOM 1813 O O . VAL A 1 231 ? -5.046 -13.183 -12.673 1.00 94.94 231 VAL A O 1
ATOM 1816 N N . TYR A 1 232 ? -3.688 -13.315 -10.888 1.00 96.31 232 TYR A N 1
ATOM 1817 C CA . TYR A 1 232 ? -3.717 -11.896 -10.573 1.00 96.31 232 TYR A CA 1
ATOM 1818 C C . TYR A 1 232 ? -2.325 -11.280 -10.703 1.00 96.31 232 TYR A C 1
ATOM 1820 O O . TYR A 1 232 ? -1.359 -11.782 -10.126 1.00 96.31 232 TYR A O 1
ATOM 1828 N N . TYR A 1 233 ? -2.229 -10.195 -11.465 1.00 97.56 233 TYR A N 1
ATOM 1829 C CA . TYR A 1 233 ? -0.995 -9.458 -11.716 1.00 97.56 233 TYR A CA 1
ATOM 1830 C C . TYR A 1 233 ? -1.025 -8.042 -11.141 1.00 97.56 233 TYR A C 1
ATOM 1832 O O . TYR A 1 233 ? -2.068 -7.387 -11.070 1.00 97.56 233 TYR A O 1
ATOM 1840 N N . ILE A 1 234 ? 0.149 -7.554 -10.768 1.00 97.06 234 ILE A N 1
ATOM 1841 C CA . ILE A 1 234 ? 0.398 -6.185 -10.328 1.00 97.06 234 ILE A CA 1
ATOM 1842 C C . ILE A 1 234 ? 1.412 -5.565 -11.283 1.00 97.06 234 ILE A C 1
ATOM 1844 O O . ILE A 1 234 ? 2.349 -6.239 -11.710 1.00 97.06 234 ILE A O 1
ATOM 1848 N N . ALA A 1 235 ? 1.211 -4.291 -11.613 1.00 97.44 235 ALA A N 1
ATOM 1849 C CA . ALA A 1 235 ? 2.148 -3.499 -12.391 1.00 97.44 235 ALA A CA 1
ATOM 1850 C C . ALA A 1 235 ? 2.781 -2.414 -11.512 1.00 97.44 235 ALA A C 1
ATOM 1852 O O . ALA A 1 235 ? 2.084 -1.677 -10.809 1.00 97.44 235 ALA A O 1
ATOM 1853 N N . ILE A 1 236 ? 4.105 -2.319 -11.581 1.00 97.38 236 ILE A N 1
ATOM 1854 C CA . ILE A 1 236 ? 4.925 -1.292 -10.943 1.00 97.38 236 ILE A CA 1
ATOM 1855 C C . ILE A 1 236 ? 5.430 -0.376 -12.055 1.00 97.38 236 ILE A C 1
ATOM 1857 O O . ILE A 1 236 ? 6.098 -0.830 -12.984 1.00 97.38 236 ILE A O 1
ATOM 1861 N N . LEU A 1 237 ? 5.047 0.893 -11.998 1.00 96.94 237 LEU A N 1
ATOM 1862 C CA . LEU A 1 237 ? 5.271 1.870 -13.061 1.00 96.94 237 LEU A CA 1
ATOM 1863 C C . LEU A 1 237 ? 6.556 2.671 -12.827 1.00 96.94 237 LEU A C 1
ATOM 1865 O O . LEU A 1 237 ? 7.111 2.667 -11.730 1.00 96.94 237 LEU A O 1
ATOM 1869 N N . ASP A 1 238 ? 6.991 3.392 -13.862 1.00 96.56 238 ASP A N 1
ATOM 1870 C CA . ASP A 1 238 ? 8.121 4.331 -13.821 1.00 96.56 238 ASP A CA 1
ATOM 1871 C C . ASP A 1 238 ? 9.468 3.696 -13.422 1.00 96.56 238 ASP A C 1
ATOM 1873 O O . ASP A 1 238 ? 10.298 4.296 -12.737 1.00 96.56 238 ASP A O 1
ATOM 1877 N N . THR A 1 239 ? 9.697 2.464 -13.881 1.00 96.56 239 THR A N 1
ATOM 1878 C CA . THR A 1 239 ? 10.869 1.636 -13.532 1.00 96.56 239 THR A CA 1
ATOM 1879 C C . THR A 1 239 ? 12.020 1.734 -14.540 1.00 96.56 239 THR A C 1
ATOM 1881 O O . THR A 1 239 ? 13.007 1.015 -14.430 1.00 96.56 239 THR A O 1
ATOM 1884 N N . GLY A 1 240 ? 11.932 2.603 -15.550 1.00 95.69 240 GLY A N 1
ATOM 1885 C CA . GLY A 1 240 ? 12.888 2.610 -16.666 1.00 95.69 240 GLY A CA 1
ATOM 1886 C C . GLY A 1 240 ? 14.216 3.323 -16.410 1.00 95.69 240 GLY A C 1
ATOM 1887 O O . GLY A 1 240 ? 15.153 3.166 -17.187 1.00 95.69 240 GLY A O 1
ATOM 1888 N N . ALA A 1 241 ? 14.338 4.104 -15.336 1.00 96.50 241 ALA A N 1
ATOM 1889 C CA . ALA A 1 241 ? 15.568 4.831 -15.024 1.00 96.50 241 ALA A CA 1
ATOM 1890 C C . ALA A 1 241 ? 16.343 4.149 -13.890 1.00 96.50 241 ALA A C 1
ATOM 1892 O O . ALA A 1 241 ? 15.758 3.870 -12.849 1.00 96.50 241 ALA A O 1
ATOM 1893 N N . TYR A 1 242 ? 17.656 3.963 -14.058 1.00 95.88 242 TYR A N 1
ATOM 1894 C CA . TYR A 1 242 ? 18.624 3.415 -13.083 1.00 95.88 242 TYR A CA 1
ATOM 1895 C C . TYR A 1 242 ? 18.454 1.945 -12.662 1.00 95.88 242 TYR A C 1
ATOM 1897 O O . TYR A 1 242 ? 19.454 1.325 -12.303 1.00 95.88 242 TYR A O 1
ATOM 1905 N N . GLN A 1 243 ? 17.248 1.374 -12.742 1.00 95.44 243 GLN A N 1
ATOM 1906 C CA . GLN A 1 243 ? 16.945 0.068 -12.144 1.00 95.44 243 GLN A CA 1
ATOM 1907 C C . GLN A 1 243 ? 17.818 -1.063 -12.704 1.00 95.44 243 GLN A C 1
ATOM 1909 O O . GLN A 1 243 ? 18.379 -1.833 -11.932 1.00 95.44 243 GLN A O 1
ATOM 1914 N N . ASP A 1 244 ? 18.034 -1.110 -14.022 1.00 89.88 244 ASP A N 1
ATOM 1915 C CA . ASP A 1 244 ? 18.857 -2.158 -14.649 1.00 89.88 244 ASP A CA 1
ATOM 1916 C C . ASP A 1 244 ? 20.321 -2.114 -14.228 1.00 89.88 244 ASP A C 1
ATOM 1918 O O . ASP A 1 244 ? 20.950 -3.144 -14.000 1.00 89.88 244 ASP A O 1
ATOM 1922 N N . THR A 1 245 ? 20.883 -0.910 -14.128 1.00 90.38 245 THR A N 1
ATOM 1923 C CA . THR A 1 245 ? 22.298 -0.725 -13.789 1.00 90.38 245 THR A CA 1
ATOM 1924 C C . THR A 1 245 ? 22.572 -1.040 -12.320 1.00 90.38 245 THR A C 1
ATOM 1926 O O . THR A 1 245 ? 23.678 -1.449 -11.978 1.00 90.38 245 THR A O 1
ATOM 1929 N N . LEU A 1 246 ? 21.571 -0.853 -11.457 1.00 94.12 246 LEU A N 1
ATOM 1930 C CA . LEU A 1 246 ? 21.666 -1.075 -10.015 1.00 94.12 246 LEU A CA 1
ATOM 1931 C C . LEU A 1 246 ? 21.126 -2.445 -9.577 1.00 94.12 246 LEU A C 1
ATOM 1933 O O . LEU A 1 246 ? 21.134 -2.740 -8.382 1.00 94.12 246 LEU A O 1
ATOM 1937 N N . ALA A 1 247 ? 20.660 -3.272 -10.517 1.00 92.50 247 ALA A N 1
ATOM 1938 C CA . ALA A 1 247 ? 20.044 -4.562 -10.239 1.00 92.50 247 ALA A CA 1
ATOM 1939 C C . ALA A 1 247 ? 20.985 -5.489 -9.454 1.00 92.50 247 ALA A C 1
ATOM 1941 O O . ALA A 1 247 ? 22.127 -5.746 -9.846 1.00 92.50 247 ALA A O 1
ATOM 1942 N N . MET A 1 248 ? 20.480 -6.042 -8.353 1.00 93.12 248 MET A N 1
ATOM 1943 C CA . MET A 1 248 ? 21.223 -6.933 -7.465 1.00 93.12 248 MET A CA 1
ATOM 1944 C C . MET A 1 248 ? 20.689 -8.360 -7.550 1.00 93.12 248 MET A C 1
ATOM 1946 O O . MET A 1 248 ? 19.493 -8.596 -7.679 1.00 93.12 248 MET A O 1
ATOM 1950 N N . ARG A 1 249 ? 21.578 -9.344 -7.395 1.00 90.38 249 ARG A N 1
ATOM 1951 C CA . ARG A 1 249 ? 21.241 -10.779 -7.433 1.00 90.38 249 ARG A CA 1
ATOM 1952 C C . ARG A 1 249 ? 21.038 -11.352 -6.029 1.00 90.38 249 ARG A C 1
ATOM 1954 O O . ARG A 1 249 ? 21.646 -12.362 -5.664 1.00 90.38 249 ARG A O 1
ATOM 1961 N N . HIS A 1 250 ? 20.235 -10.671 -5.212 1.00 91.75 250 HIS A N 1
ATOM 1962 C CA . HIS A 1 250 ? 19.947 -11.117 -3.848 1.00 91.75 250 HIS A CA 1
ATOM 1963 C C . HIS A 1 250 ? 19.264 -12.498 -3.874 1.00 91.75 250 HIS A C 1
ATOM 1965 O O . HIS A 1 250 ? 18.448 -12.780 -4.750 1.00 91.75 250 HIS A O 1
ATOM 1971 N N . ASN A 1 251 ? 19.648 -13.403 -2.967 1.00 91.75 251 ASN A N 1
ATOM 1972 C CA . ASN A 1 251 ? 19.211 -14.810 -2.959 1.00 91.75 251 ASN A CA 1
ATOM 1973 C C . ASN A 1 251 ? 19.390 -15.573 -4.289 1.00 91.75 251 ASN A C 1
ATOM 1975 O O . ASN A 1 251 ? 18.714 -16.580 -4.524 1.00 91.75 251 ASN A O 1
ATOM 1979 N N . LEU A 1 252 ? 20.317 -15.130 -5.153 1.00 90.12 252 LEU A N 1
ATOM 1980 C CA . LEU A 1 252 ? 20.526 -15.697 -6.490 1.00 90.12 252 LEU A CA 1
ATOM 1981 C C . LEU A 1 252 ? 19.223 -15.724 -7.319 1.00 90.12 252 LEU A C 1
ATOM 1983 O O . LEU A 1 252 ? 19.007 -16.653 -8.108 1.00 90.12 252 LEU A O 1
ATOM 1987 N N . ILE A 1 253 ? 18.336 -14.755 -7.079 1.00 87.25 253 ILE A N 1
ATOM 1988 C CA . ILE A 1 253 ? 17.174 -14.470 -7.914 1.00 87.25 253 ILE A CA 1
ATOM 1989 C C . ILE A 1 253 ? 17.625 -13.446 -8.951 1.00 87.25 253 ILE A C 1
ATOM 1991 O O . ILE A 1 253 ? 18.222 -12.420 -8.623 1.00 87.25 253 ILE A O 1
ATOM 1995 N N . TYR A 1 254 ? 17.388 -13.773 -10.213 1.00 83.44 254 TYR A N 1
ATOM 1996 C CA . TYR A 1 254 ? 17.688 -12.903 -11.339 1.00 83.44 254 TYR A CA 1
ATOM 1997 C C . TYR A 1 254 ? 16.433 -12.106 -11.693 1.00 83.44 254 TYR A C 1
ATOM 1999 O O . TYR A 1 254 ? 15.322 -12.580 -11.450 1.00 83.44 254 TYR A O 1
ATOM 2007 N N . GLY A 1 255 ? 16.621 -10.903 -12.240 1.00 81.12 255 GLY A N 1
ATOM 2008 C CA . GLY A 1 255 ? 15.515 -10.033 -12.641 1.00 81.12 255 GLY A CA 1
ATOM 2009 C C . GLY A 1 255 ? 14.561 -10.703 -13.633 1.00 81.12 255 GLY A C 1
ATOM 2010 O O . GLY A 1 255 ? 14.884 -11.716 -14.265 1.00 81.12 255 GLY A O 1
ATOM 2011 N N . ALA A 1 256 ? 13.370 -10.130 -13.751 1.00 87.00 256 ALA A N 1
ATOM 2012 C CA . ALA A 1 256 ? 12.303 -10.632 -14.595 1.00 87.00 256 ALA A CA 1
ATOM 2013 C C . ALA A 1 256 ? 12.717 -10.703 -16.081 1.00 87.00 256 ALA A C 1
ATOM 2015 O O . ALA A 1 256 ? 13.544 -9.913 -16.542 1.00 87.00 256 ALA A O 1
ATOM 2016 N N . PRO A 1 257 ? 12.125 -11.623 -16.867 1.00 91.12 257 PRO A N 1
ATOM 2017 C CA . PRO A 1 257 ? 12.245 -11.593 -18.320 1.00 91.12 257 PRO A CA 1
ATOM 2018 C C . PRO A 1 257 ? 11.789 -10.247 -18.892 1.00 91.12 257 PRO A C 1
ATOM 2020 O O . PRO A 1 257 ? 10.819 -9.657 -18.415 1.00 91.12 257 PRO A O 1
ATOM 2023 N N . GLU A 1 258 ? 12.446 -9.797 -19.957 1.00 92.38 258 GLU A N 1
ATOM 2024 C CA . GLU A 1 258 ? 12.187 -8.490 -20.562 1.00 92.38 258 GLU A CA 1
ATOM 2025 C C . GLU A 1 258 ? 11.685 -8.642 -21.996 1.00 92.38 258 GLU A C 1
ATOM 2027 O O . GLU A 1 258 ? 12.262 -9.367 -22.819 1.00 92.38 258 GLU A O 1
ATOM 2032 N N . VAL A 1 259 ? 10.619 -7.907 -22.302 1.00 94.81 259 VAL A N 1
ATOM 2033 C CA . VAL A 1 259 ? 10.031 -7.815 -23.636 1.00 94.81 259 VAL A CA 1
ATOM 2034 C C . VAL A 1 259 ? 9.851 -6.351 -24.020 1.00 94.81 259 VAL A C 1
ATOM 2036 O O . VAL A 1 259 ? 9.513 -5.520 -23.182 1.00 94.81 259 VAL A O 1
ATOM 2039 N N . ILE A 1 260 ? 10.047 -6.048 -25.298 1.00 95.19 260 ILE A N 1
ATOM 2040 C CA . ILE A 1 260 ? 9.636 -4.784 -25.908 1.00 95.19 260 ILE A CA 1
ATOM 2041 C C . ILE A 1 260 ? 8.294 -5.015 -26.586 1.00 95.19 260 ILE A C 1
ATOM 2043 O O . ILE A 1 260 ? 8.110 -6.003 -27.304 1.00 95.19 260 ILE A O 1
ATOM 2047 N N . ILE A 1 261 ? 7.366 -4.100 -26.332 1.00 95.12 261 ILE A N 1
ATOM 2048 C CA . ILE A 1 261 ? 6.036 -4.092 -26.923 1.00 95.12 261 ILE A CA 1
ATOM 2049 C C . ILE A 1 261 ? 5.926 -2.824 -27.759 1.00 95.12 261 ILE A C 1
ATOM 2051 O O . ILE A 1 261 ? 5.882 -1.727 -27.208 1.00 95.12 261 ILE A O 1
ATOM 2055 N N . ASP A 1 262 ? 5.841 -2.987 -29.076 1.00 94.88 262 ASP A N 1
ATOM 2056 C CA . ASP A 1 262 ? 5.557 -1.884 -29.989 1.00 94.88 262 ASP A CA 1
ATOM 2057 C C . ASP A 1 262 ? 4.093 -1.946 -30.425 1.00 94.88 262 ASP A C 1
ATOM 2059 O O . ASP A 1 262 ? 3.548 -3.017 -30.714 1.00 94.88 262 ASP A O 1
ATOM 2063 N N . THR A 1 263 ? 3.454 -0.778 -30.481 1.00 94.31 263 THR A N 1
ATOM 2064 C CA . THR A 1 263 ? 2.072 -0.632 -30.947 1.00 94.31 263 THR A CA 1
ATOM 2065 C C . THR A 1 263 ? 2.054 0.236 -32.202 1.00 94.31 263 THR A C 1
ATOM 2067 O O . THR A 1 263 ? 2.459 1.396 -32.179 1.00 94.31 263 THR A O 1
ATOM 2070 N N . ILE A 1 264 ? 1.624 -0.337 -33.331 1.00 91.94 264 ILE A N 1
ATOM 2071 C CA . ILE A 1 264 ? 1.523 0.363 -34.621 1.00 91.94 264 ILE A CA 1
ATOM 2072 C C . ILE A 1 264 ? 0.069 0.280 -35.084 1.00 91.94 264 ILE A C 1
ATOM 2074 O O . ILE A 1 264 ? -0.391 -0.750 -35.586 1.00 91.94 264 ILE A O 1
ATOM 2078 N N . GLY A 1 265 ? -0.681 1.367 -34.884 1.00 91.56 265 GLY A N 1
ATOM 2079 C CA . GLY A 1 265 ? -2.136 1.360 -35.045 1.00 91.56 265 GLY A CA 1
ATOM 2080 C C . GLY A 1 265 ? -2.780 0.398 -34.043 1.00 91.56 265 GLY A C 1
ATOM 2081 O O . GLY A 1 265 ? -2.602 0.560 -32.841 1.00 91.56 265 GLY A O 1
ATOM 2082 N N . ASN A 1 266 ? -3.479 -0.627 -34.540 1.00 92.06 266 ASN A N 1
ATOM 2083 C CA . ASN A 1 266 ? -4.072 -1.686 -33.708 1.00 92.06 266 ASN A CA 1
ATOM 2084 C C . ASN A 1 266 ? -3.197 -2.949 -33.609 1.00 92.06 266 ASN A C 1
ATOM 2086 O O . ASN A 1 266 ? -3.596 -3.915 -32.961 1.00 92.06 266 ASN A O 1
ATOM 2090 N N . ASN A 1 267 ? -2.033 -2.975 -34.266 1.00 93.75 267 ASN A N 1
ATOM 2091 C CA . ASN A 1 267 ? -1.143 -4.131 -34.242 1.00 93.75 267 ASN A CA 1
ATOM 2092 C C . ASN A 1 267 ? -0.175 -4.033 -33.066 1.00 93.75 267 ASN A C 1
ATOM 2094 O O . ASN A 1 267 ? 0.422 -2.982 -32.833 1.00 93.75 267 ASN A O 1
ATOM 2098 N N . ILE A 1 268 ? 0.005 -5.154 -32.368 1.00 95.19 268 ILE A N 1
ATOM 2099 C CA . ILE A 1 268 ? 0.961 -5.302 -31.272 1.00 95.19 268 ILE A CA 1
ATOM 2100 C C . ILE A 1 268 ? 2.070 -6.237 -31.749 1.00 95.19 268 ILE A C 1
ATOM 2102 O O . ILE A 1 268 ? 1.791 -7.374 -32.134 1.00 95.19 268 ILE A O 1
ATOM 2106 N N . SER A 1 269 ? 3.319 -5.779 -31.706 1.00 94.38 269 SER A N 1
ATOM 2107 C CA . SER A 1 269 ? 4.490 -6.637 -31.902 1.00 94.38 269 SER A CA 1
ATOM 2108 C C . SER A 1 269 ? 5.259 -6.783 -30.600 1.00 94.38 269 SER A C 1
ATOM 2110 O O . SER A 1 269 ? 5.567 -5.796 -29.937 1.00 94.38 269 SER A O 1
ATOM 2112 N N . ILE A 1 270 ? 5.575 -8.028 -30.246 1.00 94.50 270 ILE A N 1
ATOM 2113 C CA . ILE A 1 270 ? 6.286 -8.372 -29.015 1.00 94.50 270 ILE A CA 1
ATOM 2114 C C . ILE A 1 270 ? 7.644 -8.949 -29.396 1.00 94.50 270 ILE A C 1
ATOM 2116 O O . ILE A 1 270 ? 7.723 -9.938 -30.127 1.00 94.50 270 ILE A O 1
ATOM 2120 N N . LYS A 1 271 ? 8.712 -8.347 -28.876 1.00 93.81 271 LYS A N 1
ATOM 2121 C CA . LYS A 1 271 ? 10.084 -8.823 -29.040 1.00 93.81 271 LYS A CA 1
ATOM 2122 C C . LYS A 1 271 ? 10.669 -9.163 -27.679 1.00 93.81 271 LYS A C 1
ATOM 2124 O O . LYS A 1 271 ? 10.736 -8.310 -26.803 1.00 93.81 271 LYS A O 1
ATOM 2129 N N . ILE A 1 272 ? 11.136 -10.394 -27.511 1.00 90.56 272 ILE A N 1
ATOM 2130 C CA . ILE A 1 272 ? 11.840 -10.803 -26.294 1.00 90.56 272 ILE A CA 1
ATOM 2131 C C . ILE A 1 272 ? 13.273 -10.268 -26.358 1.00 90.56 272 ILE A C 1
ATOM 2133 O O . ILE A 1 272 ? 13.977 -10.504 -27.340 1.00 90.56 272 ILE A O 1
ATOM 2137 N N . ILE A 1 273 ? 13.685 -9.532 -25.327 1.00 86.25 273 ILE A N 1
ATOM 2138 C CA . ILE A 1 273 ? 15.033 -8.956 -25.208 1.00 86.25 273 ILE A CA 1
ATOM 2139 C C . ILE A 1 273 ? 15.887 -9.786 -24.263 1.00 86.25 273 ILE A C 1
ATOM 2141 O O . ILE A 1 273 ? 17.056 -10.044 -24.549 1.00 86.25 273 ILE A O 1
ATOM 2145 N N . ARG A 1 274 ? 15.284 -10.262 -23.173 1.00 80.19 274 ARG A N 1
ATOM 2146 C CA . ARG A 1 274 ? 15.958 -11.075 -22.171 1.00 80.19 274 ARG A CA 1
ATOM 2147 C C . ARG A 1 274 ? 15.056 -12.224 -21.756 1.00 80.19 274 ARG A C 1
ATOM 2149 O O . ARG A 1 274 ? 13.985 -12.012 -21.192 1.00 80.19 274 ARG A O 1
ATOM 2156 N N . ASN A 1 275 ? 15.505 -13.447 -22.017 1.00 71.69 275 ASN A N 1
ATOM 2157 C CA . ASN A 1 275 ? 14.942 -14.615 -21.350 1.00 71.69 275 ASN A CA 1
ATOM 2158 C C . ASN A 1 275 ? 15.433 -14.620 -19.899 1.00 71.69 275 ASN A C 1
ATOM 2160 O O . ASN A 1 275 ? 16.589 -14.276 -19.649 1.00 71.69 275 ASN A O 1
ATOM 2164 N N . GLY A 1 276 ? 14.570 -14.997 -18.952 1.00 62.75 276 GLY A N 1
ATOM 2165 C CA . GLY A 1 276 ? 14.979 -15.150 -17.553 1.00 62.75 276 GLY A CA 1
ATOM 2166 C C . GLY A 1 276 ? 16.208 -16.060 -17.441 1.00 62.75 276 GLY A C 1
ATOM 2167 O O . GLY A 1 276 ? 16.314 -17.051 -18.167 1.00 62.75 276 GLY A O 1
ATOM 2168 N N . GLU A 1 277 ? 17.159 -15.704 -16.575 1.00 64.38 277 GLU A N 1
ATOM 2169 C CA . GLU A 1 277 ? 18.391 -16.483 -16.413 1.00 64.38 277 GLU A CA 1
ATOM 2170 C C . GLU A 1 277 ? 18.065 -17.851 -15.777 1.00 64.38 277 GLU A C 1
ATOM 2172 O O . GLU A 1 277 ? 17.488 -17.933 -14.691 1.00 64.38 277 GLU A O 1
ATOM 2177 N N . SER A 1 278 ? 18.421 -18.936 -16.474 1.00 56.31 278 SER A N 1
ATOM 2178 C CA . SER A 1 278 ? 18.324 -20.313 -15.971 1.00 56.31 278 SER A CA 1
ATOM 2179 C C . SER A 1 278 ? 19.598 -20.675 -15.207 1.00 56.31 278 SER A C 1
ATOM 2181 O O . SER A 1 278 ? 20.695 -20.375 -15.670 1.00 56.31 278 SER A O 1
ATOM 2183 N N . ARG A 1 279 ? 19.475 -21.366 -14.064 1.00 53.69 279 ARG A N 1
ATOM 2184 C CA . ARG A 1 279 ? 20.612 -21.891 -13.273 1.00 53.69 279 ARG A CA 1
ATOM 2185 C C . ARG A 1 279 ? 21.256 -23.152 -13.883 1.00 53.69 279 ARG A C 1
ATOM 2187 O O . ARG A 1 279 ? 21.652 -24.052 -13.146 1.00 53.69 279 ARG A O 1
ATOM 2194 N N . THR A 1 280 ? 21.307 -23.249 -15.206 1.00 40.91 280 THR A N 1
ATOM 2195 C CA . THR A 1 280 ? 21.941 -24.366 -15.928 1.00 40.91 280 THR A CA 1
ATOM 2196 C C . THR A 1 280 ? 23.297 -23.960 -16.451 1.00 40.91 280 THR A C 1
ATOM 2198 O O . THR A 1 280 ? 23.326 -22.930 -17.161 1.00 40.91 280 THR A O 1
#

Foldseek 3Di:
DPPPDDPDDDDDDDPPLVVFQFQDKDKWWFPDKDFPFDQPDPPVQVVCLVQLVPDLEPVSLVVSLVVLVVVLVVVVVVDPDDPVSVSVSRNNNLVSLLSNLVSVLVCCVVVSYPPVVCVVDPVNLQSLQAWRMETEIAFFCQAQPVCCLVPVDDWAKDWPPDPVPFFQTFYWYAYPAPDPSRIDFKHWQPLQPDPDQGFDAHNHSRGGRHHHNDTDIGRGDRHHDDDVPDTIMMMTGRRGPPNNVRGDCHVPAHGDWDWDWDDDPNDIDIGTPGDGDDPD

pLDDT: mean 88.73, std 10.6, range [40.91, 97.81]

Secondary structure (DSSP, 8-state):
--TTS-SS-------HHHHHSTT--EEEEEEEEEESS----SGGGGGGHHHHHT--SHHHHHHHHHHHHHHHHHHHHH-S--HHHHHHHHHHHHHHHHHHHHHHHHHHHHTSS-HHHHHH-HHHHHHHTS-SEEEEESS-HHHH-THHHHS-----EEESS-TTSPP-EEEEEE-SSSSTTSEE--EEE-GGG---SS-EE-TTT--EEEBTTB-EEESSEEEPPPPTT---EEEE-S--SSHHHH---GGGPPPPPEEEEEEETTEEEEEEEEPPPP--

Radius of gyration: 23.3 Å; chains: 1; bounding box: 58×65×68 Å